Protein 1TSQ (pdb70)

Secondary structure (DSSP, 8-state):
-EEESSS--EEEEEETTEEEEEEE-TTBSS-EEE-----S--EEEEEEETTEEEEEEEEEEEEEEETTEEEEEEEEEES-SS-EE-HHHHTTTT-EEE-/-EE-SSS--EEEEEETTEEEEEEE-TTBSS-EE-S---SS--EEEEEEETTEEEEEEEEEEEEEEETTEEEEEEEEESS-SS-EE-HHHHTTTT-EEE-/-BB--B----

Nearest PDB structures (foldseek):
  1tsq-assembly1_A  TM=1.010E+00  e=6.273E-20  unclassified
  2qi5-assembly1_B  TM=1.003E+00  e=1.456E-18  Human immunodeficiency virus 1
  3bxr-assembly1_B  TM=1.004E+00  e=2.671E-18  unclassified
  6dh5-assembly1_B  TM=1.005E+00  e=3.152E-18  Human immunodeficiency virus 1
  3nwq-assembly1_A  TM=1.003E+00  e=6.825E-18  unclassified

CATH classification: 2.40.70.10

B-factor: mean 26.91, std 7.87, range [13.46, 62.08]

Solvent-accessible surface area: 9138 Å² total; per-residue (Å²): 78,116,36,64,2,200,154,84,1,91,12,62,1,128,2,56,55,94,127,42,96,0,1,0,0,1,3,0,22,24,0,0,0,77,87,18,144,15,113,59,99,126,47,115,59,124,0,4,7,5,36,25,137,21,69,5,46,42,6,80,132,29,86,2,44,0,52,56,62,161,12,88,9,40,0,0,0,2,87,3,81,23,26,0,0,0,28,46,0,0,17,81,13,47,2,14,0,35,47,80,123,34,71,1,186,68,113,3,79,17,77,2,111,2,60,65,89,115,44,106,0,6,0,0,0,2,0,18,22,1,2,1,80,113,20,134,15,101,66,98,105,50,112,15,86,0,5,6,6,24,27,123,20,152,8,85,45,6,84,143,18,84,3,65,0,48,62,64,84,3,92,10,40,0,0,1,2,94,14,74,31,15,5,0,0,24,40,0,0,28,90,11,48,2,17,0,27,43,60,21,0,10,11,6,10,62,52,95

Organism: Human immunodeficiency virus type 1 group M subtype B (isolate ARV2/SF2) (NCBI:txid11685)

Structure (mmCIF, N/CA/C/O backbone):
data_1TSQ
#
_entry.id   1TSQ
#
_cell.length_a   50.771
_cell.length_b   57.258
_cell.length_c   60.917
_cell.angle_alpha   90.00
_cell.angle_beta   90.00
_cell.angle_gamma   90.00
#
_symmetry.space_group_name_H-M   'P 21 21 21'
#
loop_
_entity.id
_entity.type
_entity.pdbx_description
1 polymer 'Pol polyprotein'
2 polymer 'AP2V NC-P1 SUBSTRATE PEPTIDE'
3 non-polymer 'ACETATE ION'
4 water water
#
loop_
_atom_site.group_PDB
_atom_site.id
_atom_site.type_symbol
_atom_site.label_atom_id
_atom_site.label_alt_id
_atom_site.label_comp_id
_atom_site.label_asym_id
_atom_site.label_entity_id
_atom_site.label_seq_id
_atom_site.pdbx_PDB_ins_code
_atom_site.Cartn_x
_atom_site.Cartn_y
_atom_site.Cartn_z
_atom_site.occupancy
_atom_site.B_iso_or_equiv
_atom_site.auth_seq_id
_atom_site.auth_comp_id
_atom_site.auth_asym_id
_atom_site.auth_atom_id
_atom_site.pdbx_PDB_model_num
ATOM 1 N N . PRO A 1 1 ? 12.478 13.994 30.119 1.00 30.20 1 PRO A N 1
ATOM 2 C CA . PRO A 1 1 ? 11.701 14.878 29.225 1.00 29.00 1 PRO A CA 1
ATOM 3 C C . PRO A 1 1 ? 10.328 14.288 28.915 1.00 27.49 1 PRO A C 1
ATOM 4 O O . PRO A 1 1 ? 10.097 13.091 29.101 1.00 26.77 1 PRO A O 1
ATOM 8 N N . GLN A 1 2 ? 9.412 15.138 28.463 1.00 27.44 2 GLN A N 1
ATOM 9 C CA . GLN A 1 2 ? 8.070 14.694 28.108 1.00 27.02 2 GLN A CA 1
ATOM 10 C C . GLN A 1 2 ? 7.888 14.843 26.610 1.00 25.59 2 GLN A C 1
ATOM 11 O O . GLN A 1 2 ? 8.029 15.937 26.068 1.00 27.00 2 GLN A O 1
ATOM 17 N N . ILE A 1 3 ? 7.579 13.732 25.947 1.00 25.42 3 ILE A N 1
ATOM 18 C CA . ILE A 1 3 ? 7.392 13.720 24.496 1.00 24.80 3 ILE A CA 1
ATOM 19 C C . ILE A 1 3 ? 5.918 13.608 24.126 1.00 23.41 3 ILE A C 1
ATOM 20 O O . ILE A 1 3 ? 5.264 12.634 24.486 1.00 21.11 3 ILE A O 1
ATOM 25 N N . THR A 1 4 ? 5.395 14.596 23.405 1.00 24.08 4 THR A N 1
ATOM 26 C CA . THR A 1 4 ? 3.997 14.549 22.986 1.00 23.91 4 THR A CA 1
ATOM 27 C C . THR A 1 4 ? 3.921 13.681 21.729 1.00 23.32 4 THR A C 1
ATOM 28 O O . THR A 1 4 ? 4.945 13.376 21.120 1.00 22.54 4 THR A O 1
ATOM 32 N N . LEU A 1 5 ? 2.720 13.289 21.326 1.00 20.14 5 LEU A N 1
ATOM 33 C CA . LEU A 1 5 ? 2.608 12.430 20.156 1.00 20.52 5 LEU A CA 1
ATOM 34 C C . LEU A 1 5 ? 2.002 13.070 18.911 1.00 19.08 5 LEU A C 1
ATOM 35 O O . LEU A 1 5 ? 1.470 12.378 18.045 1.00 18.33 5 LEU A O 1
ATOM 40 N N . TRP A 1 6 ? 2.097 14.395 18.820 1.00 19.06 6 TRP A N 1
ATOM 41 C CA . TRP A 1 6 ? 1.590 15.122 17.658 1.00 21.04 6 TRP A CA 1
ATOM 42 C C . TRP A 1 6 ? 2.387 14.672 16.437 1.00 19.52 6 TRP A C 1
ATOM 43 O O . TRP A 1 6 ? 1.851 14.530 15.337 1.00 20.32 6 TRP A O 1
ATOM 54 N N . LYS A 1 7 ? 3.680 14.461 16.649 1.00 19.34 7 LYS A N 1
ATOM 55 C CA . LYS A 1 7 ? 4.590 14.018 15.599 1.00 19.15 7 LYS A CA 1
ATOM 56 C C . LYS A 1 7 ? 5.242 12.717 16.070 1.00 19.95 7 LYS A C 1
ATOM 57 O O . LYS A 1 7 ? 5.103 12.331 17.234 1.00 17.65 7 LYS A O 1
ATOM 63 N N . ARG A 1 8 ? 5.940 12.034 15.171 1.00 20.35 8 ARG A N 1
ATOM 64 C CA . ARG A 1 8 ? 6.614 10.797 15.546 1.00 21.19 8 ARG A CA 1
ATOM 65 C C . ARG A 1 8 ? 7.604 11.119 16.659 1.00 19.62 8 ARG A C 1
ATOM 66 O O . ARG A 1 8 ? 8.339 12.094 16.569 1.00 21.16 8 ARG A O 1
ATOM 74 N N . PRO A 1 9 ? 7.612 10.320 17.736 1.00 18.84 9 PRO A N 1
ATOM 75 C CA . PRO A 1 9 ? 8.532 10.556 18.853 1.00 18.90 9 PRO A CA 1
ATOM 76 C C . PRO A 1 9 ? 9.953 10.120 18.507 1.00 20.02 9 PRO A C 1
ATOM 77 O O . PRO A 1 9 ? 10.401 9.041 18.900 1.00 18.86 9 PRO A O 1
ATOM 81 N N . LEU A 1 10 ? 10.649 10.956 17.745 1.00 20.13 10 LEU A N 1
ATOM 82 C CA . LEU A 1 10 ? 12.018 10.663 17.357 1.00 22.45 10 LEU A CA 1
ATOM 83 C C . LEU A 1 10 ? 12.958 11.379 18.314 1.00 23.45 10 LEU A C 1
ATOM 84 O O . LEU A 1 10 ? 12.718 12.528 18.683 1.00 24.80 10 LEU A O 1
ATOM 89 N N . VAL A 1 11 ? 14.014 10.690 18.732 1.00 23.05 11 VAL A N 1
ATOM 90 C CA . VAL A 1 11 ? 15.005 11.276 19.632 1.00 22.78 11 VAL A CA 1
ATOM 91 C C . VAL A 1 11 ? 16.384 10.873 19.154 1.00 22.93 11 VAL A C 1
ATOM 92 O O . VAL A 1 11 ? 16.528 9.947 18.354 1.00 24.75 11 VAL A O 1
ATOM 96 N N . THR A 1 12 ? 17.403 11.563 19.648 1.00 25.09 12 THR A N 1
ATOM 97 C CA . THR A 1 12 ? 18.765 11.232 19.271 1.00 26.53 12 THR A CA 1
ATOM 98 C C . THR A 1 12 ? 19.292 10.144 20.198 1.00 26.57 12 THR A C 1
ATOM 99 O O . THR A 1 12 ? 19.076 10.180 21.413 1.00 29.13 12 THR A O 1
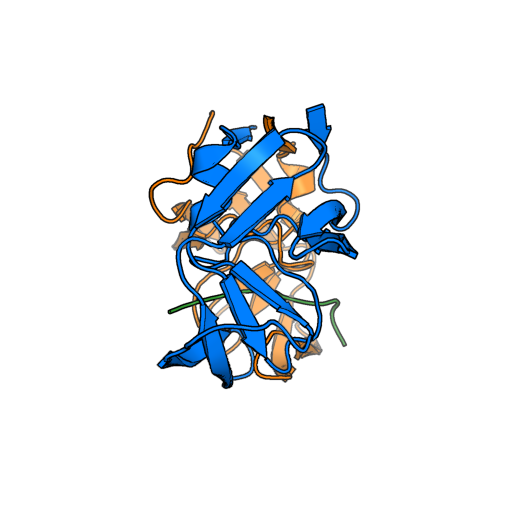ATOM 103 N N . ILE A 1 13 ? 19.975 9.167 19.620 1.00 25.81 13 ILE A N 1
ATOM 104 C CA . ILE A 1 13 ? 20.544 8.084 20.407 1.00 26.11 13 ILE A CA 1
ATOM 105 C C . ILE A 1 13 ? 21.994 7.888 20.003 1.00 26.99 13 ILE A C 1
ATOM 106 O O . ILE A 1 13 ? 22.393 8.225 18.882 1.00 24.90 13 ILE A O 1
ATOM 111 N N . ARG A 1 14 ? 22.785 7.353 20.922 1.00 25.72 14 ARG A N 1
ATOM 112 C CA . ARG A 1 14 ? 24.186 7.098 20.637 1.00 27.35 14 ARG A CA 1
ATOM 113 C C . ARG A 1 14 ? 24.395 5.591 20.722 1.00 26.42 14 ARG A C 1
ATOM 114 O O . ARG A 1 14 ? 24.054 4.965 21.727 1.00 23.56 14 ARG A O 1
ATOM 122 N N . ILE A 1 15 ? 24.932 5.009 19.655 1.00 28.34 15 ILE A N 1
ATOM 123 C CA . ILE A 1 15 ? 25.195 3.576 19.621 1.00 31.74 15 ILE A CA 1
ATOM 124 C C . ILE A 1 15 ? 26.382 3.246 18.730 1.00 34.23 15 ILE A C 1
ATOM 125 O O . ILE A 1 15 ? 26.541 3.818 17.648 1.00 34.48 15 ILE A O 1
ATOM 130 N N . GLY A 1 16 ? 27.209 2.312 19.192 1.00 36.58 16 GLY A N 1
ATOM 131 C CA . GLY A 1 16 ? 28.377 1.909 18.432 1.00 39.93 16 GLY A CA 1
ATOM 132 C C . GLY A 1 16 ? 29.208 3.099 18.000 1.00 42.08 16 GLY A C 1
ATOM 133 O O . GLY A 1 16 ? 29.889 3.051 16.971 1.00 43.74 16 GLY A O 1
ATOM 134 N N . GLY A 1 17 ? 29.145 4.171 18.786 1.00 42.79 17 GLY A N 1
ATOM 135 C CA . GLY A 1 17 ? 29.896 5.375 18.474 1.00 44.11 17 GLY A CA 1
ATOM 136 C C . GLY A 1 17 ? 29.091 6.411 17.707 1.00 44.90 17 GLY A C 1
ATOM 137 O O . GLY A 1 17 ? 29.209 7.611 17.958 1.00 46.02 17 GLY A O 1
ATOM 138 N N . GLN A 1 18 ? 28.261 5.946 16.779 1.00 44.40 18 GLN A N 1
ATOM 139 C CA . GLN A 1 18 ? 27.444 6.828 15.952 1.00 41.92 18 GLN A CA 1
ATOM 140 C C . GLN A 1 18 ? 26.224 7.439 16.636 1.00 40.19 18 GLN A C 1
ATOM 141 O O . GLN A 1 18 ? 25.691 6.899 17.610 1.00 37.51 18 GLN A O 1
ATOM 147 N N . LEU A 1 19 ? 25.794 8.576 16.096 1.00 37.61 19 LEU A N 1
ATOM 148 C CA . LEU A 1 19 ? 24.621 9.293 16.581 1.00 35.99 19 LEU A CA 1
ATOM 149 C C . LEU A 1 19 ? 23.551 9.198 15.502 1.00 34.55 19 LEU A C 1
ATOM 150 O O . LEU A 1 19 ? 23.825 9.460 14.328 1.00 32.87 19 LEU A O 1
ATOM 155 N N . LYS A 1 20 ? 22.340 8.814 15.893 1.00 32.10 20 LYS A N 1
ATOM 156 C CA . LYS A 1 20 ? 21.242 8.710 14.943 1.00 31.20 20 LYS A CA 1
ATOM 157 C C . LYS A 1 20 ? 19.890 9.016 15.568 1.00 30.29 20 LYS A C 1
ATOM 158 O O . LYS A 1 20 ? 19.767 9.125 16.788 1.00 28.18 20 LYS A O 1
ATOM 164 N N . GLU A 1 21 ? 18.883 9.178 14.717 1.00 27.62 21 GLU A N 1
ATOM 165 C CA . GLU A 1 21 ? 17.530 9.463 15.175 1.00 27.91 21 GLU A CA 1
ATOM 166 C C . GLU A 1 21 ? 16.765 8.148 15.191 1.00 25.43 21 GLU A C 1
ATOM 167 O O . GLU A 1 21 ? 16.863 7.351 14.257 1.00 25.30 21 GLU A O 1
ATOM 173 N N . ALA A 1 22 ? 16.020 7.918 16.265 1.00 21.78 22 ALA A N 1
ATOM 174 C CA . ALA A 1 22 ? 15.252 6.694 16.403 1.00 22.10 22 ALA A CA 1
ATOM 175 C C . ALA A 1 22 ? 13.883 6.965 17.008 1.00 21.89 22 ALA A C 1
ATOM 176 O O . ALA A 1 22 ? 13.702 7.907 17.782 1.00 22.32 22 ALA A O 1
ATOM 178 N N . LEU A 1 23 ? 12.930 6.116 16.643 1.00 21.34 23 LEU A N 1
ATOM 179 C CA . LEU A 1 23 ? 11.550 6.219 17.094 1.00 22.05 23 LEU A CA 1
ATOM 180 C C . LEU A 1 23 ? 11.295 5.480 18.406 1.00 21.62 23 LEU A C 1
ATOM 181 O O . LEU A 1 23 ? 11.558 4.281 18.516 1.00 22.01 23 LEU A O 1
ATOM 186 N N . LEU A 1 24 ? 10.802 6.199 19.408 1.00 19.55 24 LEU A N 1
ATOM 187 C CA . LEU A 1 24 ? 10.483 5.580 20.692 1.00 21.31 24 LEU A CA 1
ATOM 188 C C . LEU A 1 24 ? 9.184 4.840 20.408 1.00 19.89 24 LEU A C 1
ATOM 189 O O . LEU A 1 24 ? 8.124 5.453 20.292 1.00 20.76 24 LEU A O 1
ATOM 194 N N . ASN A 1 25 ? 9.279 3.520 20.316 1.00 19.11 25 ASN A N 1
ATOM 195 C CA . ASN A 1 25 ? 8.153 2.675 19.951 1.00 17.57 25 ASN A CA 1
ATOM 196 C C . ASN A 1 25 ? 7.636 1.732 21.041 1.00 18.56 25 ASN A C 1
ATOM 197 O O . ASN A 1 25 ? 8.205 0.662 21.272 1.00 17.03 25 ASN A O 1
ATOM 202 N N . THR A 1 26 ? 6.532 2.117 21.684 1.00 1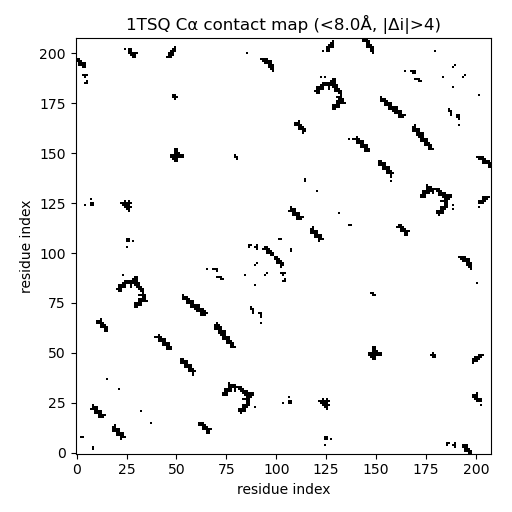7.78 26 THR A N 1
ATOM 203 C CA . THR A 1 26 ? 5.938 1.300 22.739 1.00 17.49 26 THR A CA 1
ATOM 204 C C . THR A 1 26 ? 5.246 0.071 22.174 1.00 18.88 26 THR A C 1
ATOM 205 O O . THR A 1 26 ? 4.817 -0.811 22.926 1.00 19.05 26 THR A O 1
ATOM 209 N N . GLY A 1 27 ? 5.132 0.017 20.850 1.00 19.16 27 GLY A N 1
ATOM 210 C CA . GLY A 1 27 ? 4.485 -1.112 20.204 1.00 19.15 27 GLY A CA 1
ATOM 211 C C . GLY A 1 27 ? 5.494 -2.081 19.616 1.00 20.87 27 GLY A C 1
ATOM 212 O O . GLY A 1 27 ? 5.168 -2.883 18.739 1.00 20.29 27 GLY A O 1
ATOM 213 N N . ALA A 1 28 ? 6.728 -1.999 20.107 1.00 20.16 28 ALA A N 1
ATOM 214 C CA . ALA A 1 28 ? 7.809 -2.861 19.659 1.00 21.44 28 ALA A CA 1
ATOM 215 C C . ALA A 1 28 ? 8.440 -3.537 20.876 1.00 22.72 28 ALA A C 1
ATOM 216 O O . ALA A 1 28 ? 8.863 -2.859 21.819 1.00 21.67 28 ALA A O 1
ATOM 218 N N . ASP A 1 29 ? 8.505 -4.865 20.860 1.00 22.61 29 ASP A N 1
ATOM 219 C CA . ASP A 1 29 ? 9.100 -5.596 21.977 1.00 24.45 29 ASP A CA 1
ATOM 220 C C . ASP A 1 29 ? 10.609 -5.404 22.000 1.00 24.33 29 ASP A C 1
ATOM 221 O O . ASP A 1 29 ? 11.218 -5.292 23.068 1.00 25.51 29 ASP A O 1
ATOM 226 N N . ASP A 1 30 ? 11.203 -5.364 20.810 1.00 23.51 30 ASP A N 1
ATOM 227 C CA . ASP A 1 30 ? 12.648 -5.235 20.669 1.00 22.85 30 ASP A CA 1
ATOM 228 C C . ASP A 1 30 ? 13.087 -3.939 20.003 1.00 23.72 30 ASP A C 1
ATOM 229 O O . ASP A 1 30 ? 12.266 -3.166 19.512 1.00 23.47 30 ASP A O 1
ATOM 234 N N . THR A 1 31 ? 14.400 -3.727 19.986 1.00 21.30 31 THR A N 1
ATOM 235 C CA . THR A 1 31 ? 15.000 -2.549 19.376 1.00 22.73 31 THR A CA 1
ATOM 236 C C . THR A 1 31 ? 15.595 -2.954 18.031 1.00 22.86 31 THR A C 1
ATOM 237 O O . THR A 1 31 ? 16.367 -3.911 17.945 1.00 23.29 31 THR A O 1
ATOM 241 N N . VAL A 1 32 ? 15.224 -2.227 16.984 1.00 22.14 32 VAL A N 1
ATOM 242 C CA . VAL A 1 32 ? 15.702 -2.519 15.642 1.00 22.99 32 VAL A CA 1
ATOM 243 C C . VAL A 1 32 ? 16.279 -1.267 15.006 1.00 24.19 32 VAL A C 1
ATOM 244 O O . VAL A 1 32 ? 15.635 -0.216 14.975 1.00 23.08 32 VAL A O 1
ATOM 248 N N . LEU A 1 33 ? 17.500 -1.385 14.500 1.00 23.76 33 LEU A N 1
ATOM 249 C CA . LEU A 1 33 ? 18.164 -0.264 13.865 1.00 25.35 33 LEU A CA 1
ATOM 250 C C . LEU A 1 33 ? 18.385 -0.561 12.394 1.00 25.93 33 LEU A C 1
ATOM 251 O O . LEU A 1 33 ? 18.571 -1.719 12.010 1.00 24.45 33 LEU A O 1
ATOM 256 N N . GLU A 1 34 ? 18.340 0.484 11.576 1.00 26.20 34 GLU A N 1
ATOM 257 C CA . GLU A 1 34 ? 18.567 0.341 10.143 1.00 30.19 34 GLU A CA 1
ATOM 258 C C . GLU A 1 34 ? 19.947 -0.290 9.987 1.00 29.59 34 GLU A C 1
ATOM 259 O O . GLU A 1 34 ? 20.812 -0.126 10.852 1.00 29.03 34 GLU A O 1
ATOM 265 N N . GLU A 1 35 ? 20.158 -1.009 8.895 1.00 30.55 35 GLU A N 1
ATOM 266 C CA . GLU A 1 35 ? 21.443 -1.658 8.685 1.00 32.28 35 GLU A CA 1
ATOM 267 C C . GLU A 1 35 ? 22.645 -0.783 9.055 1.00 32.23 35 GLU A C 1
ATOM 268 O O . GLU A 1 35 ? 22.709 0.396 8.696 1.00 31.48 35 GLU A O 1
ATOM 274 N N . MET A 1 36 ? 23.578 -1.374 9.798 1.00 30.22 36 MET A N 1
ATOM 275 C CA . MET A 1 36 ? 24.810 -0.707 10.203 1.00 31.54 36 MET A CA 1
ATOM 276 C C . MET A 1 36 ? 25.836 -1.805 10.486 1.00 30.68 36 MET A C 1
ATOM 277 O O . MET A 1 36 ? 25.526 -2.813 11.121 1.00 31.21 36 MET A O 1
ATOM 282 N N . ASN A 1 37 ? 27.055 -1.610 9.999 1.00 30.43 37 ASN A N 1
ATOM 283 C CA . ASN A 1 37 ? 28.108 -2.610 10.144 1.00 30.38 37 ASN A CA 1
ATOM 284 C C . ASN A 1 37 ? 28.757 -2.699 11.530 1.00 29.74 37 ASN A C 1
ATOM 285 O O . ASN A 1 37 ? 29.934 -2.371 11.701 1.00 28.52 37 ASN A O 1
ATOM 290 N N . LEU A 1 38 ? 27.990 -3.159 12.512 1.00 28.68 38 LEU A N 1
ATOM 291 C CA . LEU A 1 38 ? 28.494 -3.301 13.874 1.00 28.55 38 LEU A CA 1
ATOM 292 C C . LEU A 1 38 ? 29.411 -4.510 14.009 1.00 26.90 38 LEU A C 1
ATOM 293 O O . LEU A 1 38 ? 29.174 -5.545 13.395 1.00 25.21 38 LEU A O 1
ATOM 298 N N . PRO A 1 39 ? 30.479 -4.386 14.814 1.00 27.36 39 PRO A N 1
ATOM 299 C CA . PRO A 1 39 ? 31.429 -5.480 15.035 1.00 26.44 39 PRO A CA 1
ATOM 300 C C . PRO A 1 39 ? 30.886 -6.423 16.103 1.00 28.39 39 PRO A C 1
ATOM 301 O O . PRO A 1 39 ? 30.010 -6.047 16.879 1.00 26.98 39 PRO A O 1
ATOM 305 N N . GLY A 1 40 ? 31.407 -7.644 16.139 1.00 29.09 40 GLY A N 1
ATOM 306 C CA . GLY A 1 40 ? 30.959 -8.597 17.137 1.00 30.26 40 GLY A CA 1
ATOM 307 C C . GLY A 1 40 ? 30.167 -9.771 16.595 1.00 29.50 40 GLY A C 1
ATOM 308 O O . GLY A 1 40 ? 29.738 -9.778 15.441 1.00 29.57 40 GLY A O 1
ATOM 309 N N . LYS A 1 41 ? 29.970 -10.770 17.445 1.00 29.44 41 LYS A N 1
ATOM 310 C CA . LYS A 1 41 ? 29.225 -11.961 17.068 1.00 28.47 41 LYS A CA 1
ATOM 311 C C . LYS A 1 41 ? 27.737 -11.639 17.122 1.00 29.57 41 LYS A C 1
ATOM 312 O O . LYS A 1 41 ? 27.311 -10.755 17.865 1.00 30.23 41 LYS A O 1
ATOM 314 N N . TRP A 1 42 ? 26.949 -12.351 16.326 1.00 27.88 42 TRP A N 1
ATOM 315 C CA . TRP A 1 42 ? 25.514 -12.133 16.301 1.00 27.73 42 TRP A CA 1
ATOM 316 C C . TRP A 1 42 ? 24.760 -13.418 15.989 1.00 28.00 42 TRP A C 1
ATOM 317 O O . TRP A 1 42 ? 25.339 -14.396 15.509 1.00 28.01 42 TRP A O 1
ATOM 328 N N . LYS A 1 43 ? 23.463 -13.411 16.273 1.00 26.53 43 LYS A N 1
ATOM 329 C CA . LYS A 1 43 ? 22.617 -14.565 16.013 1.00 25.33 43 LYS A CA 1
ATOM 330 C C . LYS A 1 43 ? 21.512 -14.154 15.052 1.00 24.57 43 LYS A C 1
ATOM 331 O O . LYS A 1 43 ? 21.017 -13.033 15.104 1.00 22.14 43 LYS A O 1
ATOM 333 N N . PRO A 1 44 ? 21.120 -15.056 14.147 1.00 25.25 44 PRO A N 1
ATOM 334 C CA . PRO A 1 44 ? 20.058 -14.734 13.194 1.00 25.30 44 PRO A CA 1
ATOM 335 C C . PRO A 1 44 ? 18.715 -14.697 13.912 1.00 23.27 44 PRO A C 1
ATOM 336 O O . PRO A 1 44 ? 18.471 -15.493 14.819 1.00 21.81 44 PRO A O 1
ATOM 340 N N . LYS A 1 45 ? 17.850 -13.772 13.512 1.00 22.73 45 LYS A N 1
ATOM 341 C CA . LYS A 1 45 ? 16.528 -13.669 14.117 1.00 23.44 45 LYS A CA 1
ATOM 342 C C . LYS A 1 45 ? 15.517 -13.190 13.085 1.00 23.51 45 LYS A C 1
ATOM 343 O O . LYS A 1 45 ? 15.884 -12.650 12.046 1.00 22.40 45 LYS A O 1
ATOM 349 N N . MET A 1 46 ? 14.241 -13.413 13.371 1.00 22.82 46 MET A N 1
ATOM 350 C CA . MET A 1 46 ? 13.164 -12.984 12.487 1.00 23.43 46 MET A CA 1
ATOM 351 C C . MET A 1 46 ? 12.188 -12.185 13.333 1.00 21.97 46 MET A C 1
ATOM 352 O O . MET A 1 46 ? 11.675 -12.690 14.325 1.00 23.88 46 MET A O 1
ATOM 357 N N . ILE A 1 47 ? 11.945 -10.936 12.962 1.00 21.51 47 ILE A N 1
ATOM 358 C CA . ILE A 1 47 ? 11.006 -10.116 13.712 1.00 20.95 47 ILE A CA 1
ATOM 359 C C . ILE A 1 47 ? 9.872 -9.699 12.789 1.00 21.66 47 ILE A C 1
ATOM 360 O O . ILE A 1 47 ? 10.082 -9.453 11.595 1.00 19.56 47 ILE A O 1
ATOM 365 N N . GLY A 1 48 ? 8.668 -9.625 13.342 1.00 20.71 48 GLY A N 1
ATOM 366 C CA . GLY A 1 48 ? 7.524 -9.270 12.530 1.00 24.11 48 GLY A CA 1
ATOM 367 C C . GLY A 1 48 ? 6.831 -7.979 12.899 1.00 27.37 48 GLY A C 1
ATOM 368 O O . GLY A 1 48 ? 6.968 -7.466 14.012 1.00 27.10 48 GLY A O 1
ATOM 369 N N . GLY A 1 49 ? 6.085 -7.459 11.934 1.00 28.80 49 GLY A N 1
ATOM 370 C CA . GLY A 1 49 ? 5.336 -6.231 12.121 1.00 31.19 49 GLY A CA 1
ATOM 371 C C . GLY A 1 49 ? 4.225 -6.237 11.093 1.00 31.39 49 GLY A C 1
ATOM 372 O O . GLY A 1 49 ? 3.859 -7.297 10.584 1.00 28.61 49 GLY A O 1
ATOM 373 N N . ILE A 1 50 ? 3.667 -5.073 10.788 1.00 32.97 50 ILE A N 1
ATOM 374 C CA . ILE A 1 50 ? 2.623 -5.026 9.784 1.00 34.89 50 ILE A CA 1
ATOM 375 C C . ILE A 1 50 ? 3.323 -5.273 8.457 1.00 34.18 50 ILE A C 1
ATOM 376 O O . ILE A 1 50 ? 4.404 -4.747 8.214 1.00 35.55 50 ILE A O 1
ATOM 381 N N . GLY A 1 51 ? 2.717 -6.087 7.606 1.00 33.45 51 GLY A N 1
ATOM 382 C CA . GLY A 1 51 ? 3.336 -6.376 6.329 1.00 32.06 51 GLY A CA 1
ATOM 383 C C . GLY A 1 51 ? 4.048 -7.715 6.330 1.00 30.24 51 GLY A C 1
ATOM 384 O O . GLY A 1 51 ? 4.095 -8.386 5.301 1.00 31.77 51 GLY A O 1
ATOM 385 N N . GLY A 1 52 ? 4.608 -8.105 7.474 1.00 27.82 52 GLY A N 1
ATOM 386 C CA . GLY A 1 52 ? 5.297 -9.384 7.550 1.00 26.17 52 GLY A CA 1
ATOM 387 C C . GLY A 1 52 ? 6.535 -9.412 8.427 1.00 25.56 52 GLY A C 1
ATOM 388 O O . GLY A 1 52 ? 6.698 -8.596 9.337 1.00 25.38 52 GLY A O 1
ATOM 389 N N . PHE A 1 53 ? 7.415 -10.368 8.158 1.00 23.22 53 PHE A N 1
ATOM 390 C CA . PHE A 1 53 ? 8.644 -10.500 8.925 1.00 24.59 53 PHE A CA 1
ATOM 391 C C . PHE A 1 53 ? 9.867 -10.134 8.102 1.00 23.35 53 PHE A C 1
ATOM 392 O O . PHE A 1 53 ? 9.836 -10.188 6.876 1.00 25.86 53 PHE A O 1
ATOM 400 N N . ILE A 1 54 ? 10.938 -9.756 8.792 1.00 22.98 54 ILE A N 1
ATOM 401 C CA . ILE A 1 54 ? 12.209 -9.437 8.155 1.00 21.30 54 ILE A CA 1
ATOM 402 C C . ILE A 1 54 ? 13.307 -10.156 8.938 1.00 21.42 54 ILE A C 1
ATOM 403 O O . ILE A 1 54 ? 13.163 -10.417 10.140 1.00 19.20 54 ILE A O 1
ATOM 408 N N . LYS A 1 55 ? 14.397 -10.477 8.255 1.00 20.13 55 LYS A N 1
ATOM 409 C CA . LYS A 1 55 ? 15.522 -11.142 8.886 1.00 19.52 55 LYS A CA 1
ATOM 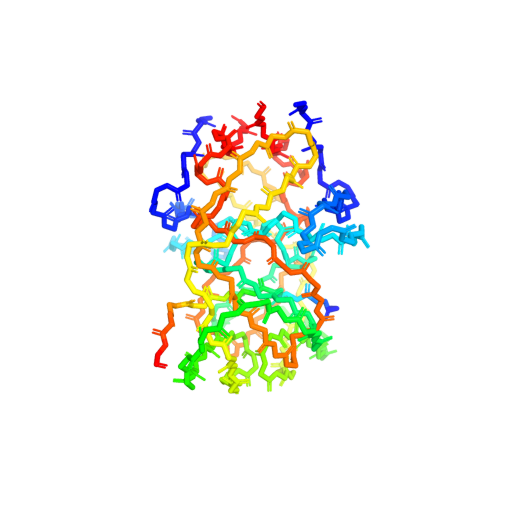410 C C . LYS A 1 55 ? 16.442 -10.064 9.447 1.00 20.50 55 LYS A C 1
ATOM 411 O O . LYS A 1 55 ? 16.704 -9.063 8.785 1.00 20.52 55 LYS A O 1
ATOM 413 N N . VAL A 1 56 ? 16.926 -10.265 10.667 1.00 20.82 56 VAL A N 1
ATOM 414 C CA . VAL A 1 56 ? 17.814 -9.292 11.301 1.00 21.45 56 VAL A CA 1
ATOM 415 C C . VAL A 1 56 ? 18.928 -9.986 12.072 1.00 21.89 56 VAL A C 1
ATOM 416 O O . VAL A 1 56 ? 18.858 -11.185 12.345 1.00 20.56 56 VAL A O 1
ATOM 420 N N . ARG A 1 57 ? 19.950 -9.214 12.426 1.00 20.54 57 ARG A N 1
ATOM 421 C CA . ARG A 1 57 ? 21.083 -9.738 13.174 1.00 21.53 57 ARG A CA 1
ATOM 422 C C . ARG A 1 57 ? 20.946 -9.281 14.617 1.00 20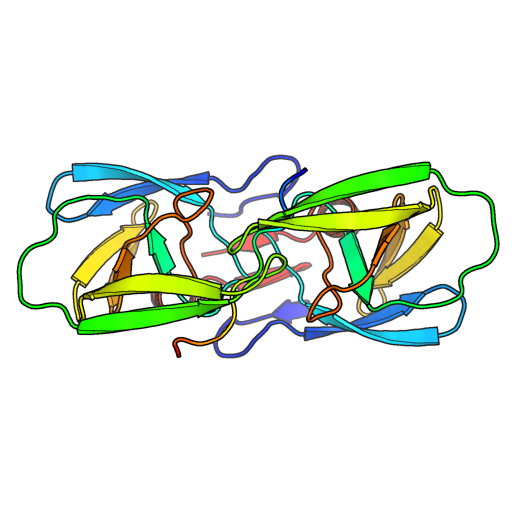.25 57 ARG A C 1
ATOM 423 O O . ARG A 1 57 ? 20.736 -8.102 14.882 1.00 19.50 57 ARG A O 1
ATOM 431 N N . GLN A 1 58 ? 21.059 -10.218 15.550 1.00 21.01 58 GLN A N 1
ATOM 432 C CA . GLN A 1 58 ? 20.915 -9.894 16.962 1.00 21.78 58 GLN A CA 1
ATOM 433 C C . GLN A 1 58 ? 22.245 -9.754 17.689 1.00 22.57 58 GLN A C 1
ATOM 434 O O . GLN A 1 58 ? 23.033 -10.697 17.741 1.00 21.82 58 GLN A O 1
ATOM 440 N N . TYR A 1 59 ? 22.483 -8.567 18.241 1.00 22.88 59 TYR A N 1
ATOM 441 C CA . TYR A 1 59 ? 23.701 -8.287 18.999 1.00 25.05 59 TYR A CA 1
ATOM 442 C C . TYR A 1 59 ? 23.291 -8.062 20.448 1.00 25.50 59 TYR A C 1
ATOM 443 O O . TYR A 1 59 ? 22.339 -7.324 20.719 1.00 24.48 59 TYR A O 1
ATOM 452 N N . ASP A 1 60 ? 23.995 -8.692 21.381 1.00 24.86 60 ASP A N 1
ATOM 453 C CA . ASP A 1 60 ? 23.647 -8.529 22.786 1.00 26.81 60 ASP A CA 1
ATOM 454 C C . ASP A 1 60 ? 24.591 -7.601 23.537 1.00 25.47 60 ASP A C 1
ATOM 455 O O . ASP A 1 60 ? 25.709 -7.349 23.098 1.00 24.09 60 ASP A O 1
ATOM 460 N N . GLN A 1 61 ? 24.118 -7.094 24.672 1.00 24.22 61 GLN A N 1
ATOM 461 C CA . GLN A 1 61 ? 24.904 -6.215 25.529 1.00 23.91 61 GLN A CA 1
ATOM 462 C C . GLN A 1 61 ? 25.535 -5.052 24.773 1.00 23.44 61 GLN A C 1
ATOM 463 O O . GLN A 1 61 ? 26.709 -4.744 24.966 1.00 22.62 61 GLN A O 1
ATOM 469 N N . ILE A 1 62 ? 24.755 -4.415 23.906 1.00 22.89 62 ILE A N 1
ATOM 470 C CA . ILE A 1 62 ? 25.233 -3.269 23.146 1.00 22.78 62 ILE A CA 1
ATOM 471 C C . ILE A 1 62 ? 24.816 -1.988 23.865 1.00 21.33 62 ILE A C 1
ATOM 472 O O . ILE A 1 62 ? 23.656 -1.821 24.229 1.00 21.10 62 ILE A O 1
ATOM 477 N N . PRO A 1 63 ? 25.768 -1.076 24.106 1.00 22.96 63 PRO A N 1
ATOM 478 C CA . PRO A 1 63 ? 25.433 0.178 24.790 1.00 21.84 63 PRO A CA 1
ATOM 479 C C . PRO A 1 63 ? 24.654 1.118 23.878 1.00 22.91 63 PRO A C 1
ATOM 480 O O . PRO A 1 63 ? 25.045 1.340 22.731 1.00 24.24 63 PRO A O 1
ATOM 484 N N . VAL A 1 64 ? 23.547 1.655 24.383 1.00 21.88 64 VAL A N 1
ATOM 485 C CA . VAL A 1 64 ? 22.742 2.599 23.617 1.00 23.46 64 VAL A CA 1
ATOM 486 C C . VAL A 1 64 ? 22.318 3.748 24.531 1.00 23.73 64 VAL A C 1
ATOM 487 O O . VAL A 1 64 ? 21.642 3.529 25.535 1.00 26.85 64 VAL A O 1
ATOM 491 N N . GLU A 1 65 ? 22.735 4.965 24.205 1.00 25.27 65 GLU A N 1
ATOM 492 C CA . GLU A 1 65 ? 22.349 6.114 25.016 1.00 27.63 65 GLU A CA 1
ATOM 493 C C . GLU A 1 65 ? 21.125 6.734 24.346 1.00 27.94 65 GLU A C 1
ATOM 494 O O . GLU A 1 65 ? 21.152 7.063 23.159 1.00 27.06 65 GLU A O 1
ATOM 500 N N . ILE A 1 66 ? 20.045 6.870 25.107 1.00 27.88 66 ILE A N 1
ATOM 501 C CA . ILE A 1 66 ? 18.810 7.423 24.572 1.00 27.59 66 ILE A CA 1
ATOM 502 C C . ILE A 1 66 ? 18.526 8.805 25.140 1.00 27.50 66 ILE A C 1
ATOM 503 O O . ILE A 1 66 ? 18.211 8.952 26.324 1.00 26.04 66 ILE A O 1
ATOM 508 N N . CYS A 1 67 ? 18.646 9.819 24.290 1.00 28.02 67 CYS A N 1
ATOM 509 C CA . CYS A 1 67 ? 18.379 11.187 24.706 1.00 29.58 67 CYS A CA 1
ATOM 510 C C . CYS A 1 67 ? 19.132 11.488 26.003 1.00 29.52 67 CYS A C 1
ATOM 511 O O . CYS A 1 67 ? 18.586 12.104 26.917 1.00 28.42 67 CYS A O 1
ATOM 514 N N . GLY A 1 68 ? 20.380 11.029 26.084 1.00 30.53 68 GLY A N 1
ATOM 515 C CA . GLY A 1 68 ? 21.183 11.264 27.272 1.00 29.49 68 GLY A CA 1
ATOM 516 C C . GLY A 1 68 ? 21.090 10.191 28.344 1.00 30.18 68 GLY A C 1
ATOM 517 O O . GLY A 1 68 ? 21.974 10.087 29.198 1.00 30.69 68 GLY A O 1
ATOM 518 N N . HIS A 1 69 ? 20.024 9.393 28.313 1.00 27.41 69 HIS A N 1
ATOM 519 C CA . HIS A 1 69 ? 19.841 8.326 29.294 1.00 25.96 69 HIS A CA 1
ATOM 520 C C . HIS A 1 69 ? 20.530 7.049 28.812 1.00 25.20 69 HIS A C 1
ATOM 521 O O . HIS A 1 69 ? 20.185 6.508 27.766 1.00 22.84 69 HIS A O 1
ATOM 528 N N . LYS A 1 70 ? 21.498 6.566 29.586 1.00 23.76 70 LYS A N 1
ATOM 529 C CA . LYS A 1 70 ? 22.247 5.369 29.215 1.00 23.06 70 LYS A CA 1
ATOM 530 C C . LYS A 1 70 ? 21.501 4.054 29.412 1.00 22.02 70 LYS A C 1
ATOM 531 O O . LYS A 1 70 ? 20.804 3.859 30.406 1.00 20.31 70 LYS A O 1
ATOM 537 N N . ALA A 1 71 ? 21.671 3.153 28.452 1.00 20.75 71 ALA A N 1
ATOM 538 C CA . ALA A 1 71 ? 21.058 1.833 28.503 1.00 21.76 71 ALA A CA 1
ATOM 539 C C . ALA A 1 71 ? 22.027 0.843 27.855 1.00 23.60 71 ALA A C 1
ATOM 540 O O . ALA A 1 71 ? 23.048 1.241 27.289 1.00 23.57 71 ALA A O 1
ATOM 542 N N . ILE A 1 72 ? 21.717 -0.445 27.954 1.00 23.00 72 ILE A N 1
ATOM 543 C CA . ILE A 1 72 ? 22.557 -1.478 27.361 1.00 22.48 72 ILE A CA 1
ATOM 544 C C . ILE A 1 72 ? 21.754 -2.765 27.251 1.00 21.31 72 ILE A C 1
ATOM 545 O O . ILE A 1 72 ? 21.215 -3.262 28.242 1.00 23.40 72 ILE A O 1
ATOM 550 N N . GLY A 1 73 ? 21.657 -3.294 26.040 1.00 22.02 73 GLY A N 1
ATOM 551 C CA . GLY A 1 73 ? 20.906 -4.518 25.848 1.00 22.41 73 GLY A CA 1
ATOM 552 C C . GLY A 1 73 ? 20.977 -5.059 24.436 1.00 20.83 73 GLY A C 1
ATOM 553 O O . GLY A 1 73 ? 21.900 -4.747 23.685 1.00 20.56 73 GLY A O 1
ATOM 554 N N . THR A 1 74 ? 19.993 -5.872 24.072 1.00 19.78 74 THR A N 1
ATOM 555 C CA . THR A 1 74 ? 19.956 -6.470 22.752 1.00 19.90 74 THR A CA 1
ATOM 556 C C . THR A 1 74 ? 19.491 -5.495 21.683 1.00 22.52 74 THR A C 1
ATOM 557 O O . THR A 1 74 ? 18.474 -4.820 21.839 1.00 22.52 74 THR A O 1
ATOM 561 N N . VAL A 1 75 ? 20.259 -5.425 20.601 1.00 22.22 75 VAL A N 1
ATOM 562 C CA . VAL A 1 75 ? 19.956 -4.551 19.475 1.00 24.18 75 VAL A CA 1
ATOM 563 C C . VAL A 1 75 ? 19.881 -5.385 18.204 1.00 24.21 75 VAL A C 1
ATOM 564 O O . VAL A 1 75 ? 20.788 -6.164 17.923 1.00 25.23 75 VAL A O 1
ATOM 568 N N . LEU A 1 76 ? 18.799 -5.221 17.445 1.00 23.56 76 LEU A N 1
ATOM 569 C CA . LEU A 1 76 ? 18.616 -5.956 16.197 1.00 23.98 76 LEU A CA 1
ATOM 570 C C . LEU A 1 76 ? 18.922 -5.031 15.024 1.00 24.41 76 LEU A C 1
ATOM 571 O O . LEU A 1 76 ? 18.537 -3.854 15.029 1.00 25.72 76 LEU A O 1
ATOM 576 N N . VAL A 1 77 ? 19.630 -5.562 14.030 1.00 23.09 77 VAL A N 1
ATOM 577 C CA . VAL A 1 77 ? 20.009 -4.793 12.846 1.00 23.28 77 VAL A CA 1
ATOM 578 C C . VAL A 1 77 ? 19.503 -5.484 11.581 1.00 22.40 77 VAL A C 1
ATOM 579 O O . VAL A 1 77 ? 19.725 -6.677 11.381 1.00 23.25 77 VAL A O 1
ATOM 583 N N . GLY A 1 78 ? 18.821 -4.729 10.730 1.00 22.41 78 GLY A N 1
ATOM 584 C CA . GLY A 1 78 ? 18.289 -5.295 9.507 1.00 22.36 78 GLY A CA 1
ATOM 585 C C . GLY A 1 78 ? 17.606 -4.245 8.650 1.00 22.28 78 GLY A C 1
ATOM 586 O O . GLY A 1 78 ? 17.684 -3.051 8.948 1.00 21.45 78 GLY A O 1
ATOM 587 N N . PRO A 1 79 ? 16.914 -4.666 7.580 1.00 23.19 79 PRO A N 1
ATOM 588 C CA . PRO A 1 79 ? 16.205 -3.784 6.650 1.00 23.50 79 PRO A CA 1
ATOM 589 C C . PRO A 1 79 ? 14.896 -3.199 7.172 1.00 24.05 79 PRO A C 1
ATOM 590 O O . PRO A 1 79 ? 13.829 -3.437 6.597 1.00 24.27 79 PRO A O 1
ATOM 594 N N . THR A 1 80 ? 14.978 -2.443 8.263 1.00 23.70 80 THR A N 1
ATOM 595 C CA . THR A 1 80 ? 13.798 -1.807 8.839 1.00 24.27 80 THR A CA 1
ATOM 596 C C . THR A 1 80 ? 13.645 -0.404 8.257 1.00 25.04 80 THR A C 1
ATOM 597 O O . THR A 1 80 ? 14.629 0.304 8.059 1.00 26.48 80 THR A O 1
ATOM 601 N N . PRO A 1 81 ? 12.406 0.015 7.968 1.00 26.82 81 PRO A N 1
ATOM 602 C CA . PRO A 1 81 ? 12.188 1.354 7.408 1.00 27.12 81 PRO A CA 1
ATOM 603 C C . PRO A 1 81 ? 12.473 2.497 8.387 1.00 27.65 81 PRO A C 1
ATOM 604 O O . PRO A 1 81 ? 12.277 3.670 8.048 1.00 29.03 81 PRO A O 1
ATOM 608 N N . ALA A 1 82 ? 12.932 2.165 9.595 1.00 25.67 82 ALA A N 1
ATOM 609 C CA . ALA A 1 82 ? 13.239 3.195 10.596 1.00 24.86 82 ALA A CA 1
ATOM 610 C C . ALA A 1 82 ? 13.928 2.664 11.849 1.00 23.37 82 ALA A C 1
ATOM 611 O O . ALA A 1 82 ? 13.698 1.526 12.267 1.00 25.09 82 ALA A O 1
ATOM 613 N N . ASN A 1 83 ? 14.785 3.489 12.444 1.00 23.14 83 ASN A N 1
ATOM 614 C CA . ASN A 1 83 ? 15.473 3.096 13.667 1.00 23.29 83 ASN A CA 1
ATOM 615 C C . ASN A 1 83 ? 14.414 3.090 14.752 1.00 22.72 83 ASN A 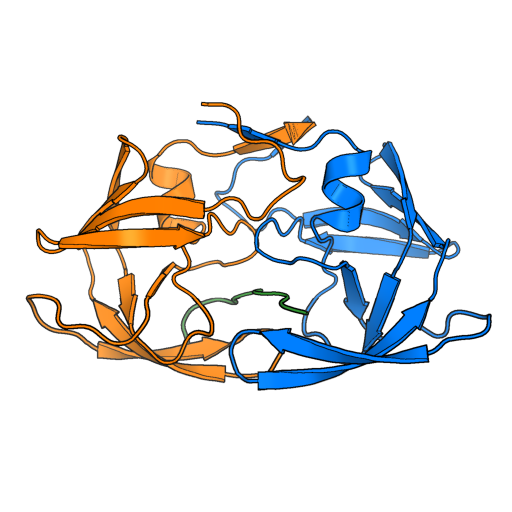C 1
ATOM 616 O O . ASN A 1 83 ? 13.716 4.094 14.969 1.00 21.63 83 ASN A O 1
ATOM 621 N N . ILE A 1 84 ? 14.284 1.940 15.408 1.00 20.14 84 ILE A N 1
ATOM 622 C CA . ILE A 1 84 ? 13.259 1.737 16.422 1.00 21.85 84 ILE A CA 1
ATOM 623 C C . ILE A 1 84 ? 13.706 1.323 17.829 1.00 20.19 84 ILE A C 1
ATOM 624 O O . ILE A 1 84 ? 14.393 0.320 18.000 1.00 21.55 84 ILE A O 1
ATOM 629 N N . ILE A 1 85 ? 13.325 2.099 18.840 1.00 18.84 85 ILE A N 1
ATOM 630 C CA . ILE A 1 85 ? 13.691 1.743 20.206 1.00 18.11 85 ILE A CA 1
ATOM 631 C C . ILE A 1 85 ? 12.495 1.023 20.803 1.00 18.60 85 ILE A C 1
ATOM 632 O O . ILE A 1 85 ? 11.417 1.589 20.852 1.00 17.92 85 ILE A O 1
ATOM 637 N N . GLY A 1 86 ? 12.677 -0.251 21.168 1.00 15.80 86 GLY A N 1
ATOM 638 C CA . GLY A 1 86 ? 11.600 -1.047 21.735 1.00 15.37 86 GLY A CA 1
ATOM 639 C C . GLY A 1 86 ? 11.581 -1.047 23.261 1.00 17.16 86 GLY A C 1
ATOM 640 O O . GLY A 1 86 ? 12.436 -0.430 23.913 1.00 16.62 86 GLY A O 1
ATOM 641 N N . ARG A 1 87 ? 10.615 -1.754 23.840 1.00 15.92 87 ARG A N 1
ATOM 642 C CA . ARG A 1 87 ? 10.471 -1.809 25.286 1.00 18.48 87 ARG A CA 1
ATOM 643 C C . ARG A 1 87 ? 11.674 -2.347 26.043 1.00 19.26 87 ARG A C 1
ATOM 644 O O . ARG A 1 87 ? 11.885 -1.976 27.201 1.00 20.59 87 ARG A O 1
ATOM 652 N N . ASN A 1 88 ? 12.464 -3.212 25.413 1.00 19.97 88 ASN A N 1
ATOM 653 C CA . ASN A 1 88 ? 13.617 -3.787 26.103 1.00 20.50 88 ASN A CA 1
ATOM 654 C C . ASN A 1 88 ? 14.548 -2.695 26.628 1.00 19.99 88 ASN A C 1
ATOM 655 O O . ASN A 1 88 ? 15.199 -2.859 27.660 1.00 19.66 88 ASN A O 1
ATOM 660 N N . LEU A 1 89 ? 14.596 -1.573 25.918 1.00 22.05 89 LEU A N 1
ATOM 661 C CA . LEU A 1 89 ? 15.442 -0.456 26.316 1.00 21.80 89 LEU A CA 1
ATOM 662 C C . LEU A 1 89 ? 14.654 0.665 26.993 1.00 21.42 89 LEU A C 1
ATOM 663 O O . LEU A 1 89 ? 15.156 1.315 27.907 1.00 20.56 89 LEU A O 1
ATOM 668 N N . LEU A 1 90 ? 13.419 0.887 26.554 1.00 21.11 90 LEU A N 1
ATOM 669 C CA . LEU A 1 90 ? 12.588 1.934 27.145 1.00 20.81 90 LEU A CA 1
ATOM 670 C C . LEU A 1 90 ? 12.380 1.704 28.650 1.00 22.12 90 LEU A C 1
ATOM 671 O O . LEU A 1 90 ? 12.288 2.657 29.424 1.00 20.91 90 LEU A O 1
ATOM 676 N N . THR A 1 91 ? 12.304 0.443 29.065 1.00 21.35 91 THR A N 1
ATOM 677 C CA . THR A 1 91 ? 12.132 0.135 30.484 1.00 23.11 91 THR A CA 1
ATOM 678 C C . THR A 1 91 ? 13.385 0.532 31.265 1.00 24.18 91 THR A C 1
ATOM 679 O O . THR A 1 91 ? 13.307 0.947 32.421 1.00 24.34 91 THR A O 1
ATOM 683 N N . GLN A 1 92 ? 14.540 0.405 30.619 1.00 23.84 92 GLN A N 1
ATOM 684 C CA . GLN A 1 92 ? 15.813 0.732 31.248 1.00 23.32 92 GLN A CA 1
ATOM 685 C C . GLN A 1 92 ? 15.966 2.218 31.524 1.00 23.32 92 GLN A C 1
ATOM 686 O O . GLN A 1 92 ? 16.643 2.605 32.472 1.00 21.70 92 GLN A O 1
ATOM 692 N N . ILE A 1 93 ? 15.350 3.056 30.694 1.00 22.82 93 ILE A N 1
ATOM 693 C CA . ILE A 1 93 ? 15.452 4.490 30.906 1.00 21.69 93 ILE A CA 1
ATOM 694 C C . ILE A 1 93 ? 14.264 5.045 31.685 1.00 21.36 93 ILE A C 1
ATOM 695 O O . ILE A 1 93 ? 14.132 6.254 31.853 1.00 22.26 93 ILE A O 1
ATOM 700 N N . GLY A 1 94 ? 13.410 4.150 32.176 1.00 21.17 94 GLY A N 1
ATOM 701 C CA . GLY A 1 94 ? 12.258 4.565 32.955 1.00 22.58 94 GLY A CA 1
ATOM 702 C C . GLY A 1 94 ? 11.186 5.286 32.167 1.00 22.39 94 GLY A C 1
ATOM 703 O O . GLY A 1 94 ? 10.547 6.209 32.674 1.00 21.41 94 GLY A O 1
ATOM 704 N N . CYS A 1 95 ? 10.981 4.864 30.923 1.00 22.96 95 CYS A N 1
ATOM 705 C CA . CYS A 1 95 ? 9.982 5.493 30.074 1.00 22.61 95 CYS A CA 1
ATOM 706 C C . CYS A 1 95 ? 8.598 4.933 30.348 1.00 21.53 95 CYS A C 1
ATOM 707 O O . CYS A 1 95 ? 8.410 3.721 30.461 1.00 20.35 95 CYS A O 1
ATOM 710 N N . THR A 1 96 ? 7.625 5.827 30.451 1.00 22.02 96 THR A N 1
ATOM 711 C CA . THR A 1 96 ? 6.252 5.424 30.712 1.00 21.92 96 THR A CA 1
ATOM 712 C C . THR A 1 96 ? 5.285 6.141 29.782 1.00 21.44 96 THR A C 1
ATOM 713 O O . THR A 1 96 ? 5.637 7.142 29.155 1.00 20.62 96 THR A O 1
ATOM 717 N N . LEU A 1 97 ? 4.072 5.604 29.692 1.00 19.77 97 LEU A N 1
ATOM 718 C CA . LEU A 1 97 ? 3.014 6.204 28.899 1.00 21.08 97 LEU A CA 1
ATOM 719 C C . LEU A 1 97 ? 2.116 6.874 29.929 1.00 21.78 97 LEU A C 1
ATOM 720 O O . LEU A 1 97 ? 1.757 6.259 30.931 1.00 21.04 97 LEU A O 1
ATOM 725 N N . ASN A 1 98 ? 1.747 8.126 29.689 1.00 22.03 98 ASN A N 1
ATOM 726 C CA . ASN A 1 98 ? 0.916 8.832 30.648 1.00 23.36 98 ASN A CA 1
ATOM 727 C C . ASN A 1 98 ? -0.246 9.606 30.046 1.00 21.96 98 ASN A C 1
ATOM 728 O O . ASN A 1 98 ? -0.078 10.326 29.062 1.00 21.67 98 ASN A O 1
ATOM 733 N N . PHE A 1 99 ? -1.422 9.445 30.651 1.00 20.98 99 PHE A N 1
ATOM 734 C CA . PHE A 1 99 ? -2.623 10.162 30.239 1.00 22.09 99 PHE A CA 1
ATOM 735 C C . PHE A 1 99 ? -3.644 10.181 31.377 1.00 22.68 99 PHE A C 1
ATOM 736 O O . PHE A 1 99 ? -4.662 10.890 31.260 1.00 25.07 99 PHE A O 1
ATOM 745 N N . PRO B 1 1 ? -3.753 7.245 33.552 1.00 25.10 1 PRO B N 1
ATOM 746 C CA . PRO B 1 1 ? -2.865 6.466 34.440 1.00 25.85 1 PRO B CA 1
ATOM 747 C C . PRO B 1 1 ? -1.440 6.495 33.902 1.00 25.46 1 PRO B C 1
ATOM 748 O O . PRO B 1 1 ? -1.191 7.038 32.826 1.00 26.19 1 PRO B O 1
ATOM 752 N N . GLN B 1 2 ? -0.510 5.925 34.664 1.00 25.21 2 GLN B N 1
ATOM 753 C CA . GLN B 1 2 ? 0.881 5.830 34.244 1.00 24.01 2 GLN B CA 1
ATOM 754 C C . GLN B 1 2 ? 1.099 4.352 33.943 1.00 23.84 2 GLN B C 1
ATOM 755 O O . GLN B 1 2 ? 0.791 3.483 34.765 1.00 24.30 2 GLN B O 1
ATOM 761 N N . ILE B 1 3 ? 1.614 4.068 32.752 1.00 21.15 3 ILE B N 1
ATOM 762 C CA . ILE B 1 3 ? 1.829 2.696 32.327 1.00 20.98 3 ILE B CA 1
ATOM 763 C C . ILE B 1 3 ? 3.303 2.434 32.031 1.00 21.18 3 ILE B C 1
ATOM 764 O O . ILE B 1 3 ? 3.895 3.096 31.185 1.00 21.63 3 ILE B O 1
ATOM 769 N N . THR B 1 4 ? 3.891 1.477 32.746 1.00 21.88 4 THR B N 1
ATOM 770 C CA . THR B 1 4 ? 5.289 1.119 32.537 1.00 22.06 4 THR B CA 1
ATOM 771 C C . THR B 1 4 ? 5.343 0.171 31.350 1.00 21.96 4 THR B C 1
ATOM 772 O O . THR B 1 4 ? 4.306 -0.309 30.876 1.00 22.79 4 THR B O 1
ATOM 776 N N . LEU B 1 5 ? 6.545 -0.132 30.887 1.00 20.08 5 LEU B N 1
ATOM 777 C CA . LEU B 1 5 ? 6.681 -0.963 29.706 1.00 21.34 5 LEU B CA 1
ATOM 778 C C . LEU B 1 5 ? 7.345 -2.324 29.866 1.00 21.24 5 LEU B C 1
ATOM 779 O O . LEU B 1 5 ? 7.947 -2.821 28.912 1.00 21.13 5 LEU B O 1
ATOM 784 N N . TRP B 1 6 ? 7.242 -2.931 31.047 1.00 22.57 6 TRP B N 1
ATOM 785 C CA . TRP B 1 6 ? 7.854 -4.244 31.263 1.00 24.85 6 TRP B CA 1
ATOM 786 C C . TRP B 1 6 ? 7.052 -5.296 30.523 1.00 25.02 6 TRP B C 1
ATOM 787 O O . TRP B 1 6 ? 7.543 -6.383 30.235 1.00 24.83 6 TRP B O 1
ATOM 798 N N . LYS B 1 7 ? 5.804 -4.960 30.223 1.00 24.95 7 LYS B N 1
ATOM 799 C CA . LYS B 1 7 ? 4.923 -5.845 29.479 1.00 24.72 7 LYS B CA 1
ATOM 800 C C . LYS B 1 7 ? 4.299 -4.988 28.387 1.00 25.39 7 LYS B C 1
ATOM 801 O O . LYS B 1 7 ? 4.400 -3.759 28.425 1.00 26.35 7 LYS B O 1
ATOM 803 N N . ARG B 1 8 ? 3.671 -5.623 27.405 1.00 25.02 8 ARG B N 1
ATOM 804 C CA . ARG B 1 8 ? 3.026 -4.872 26.338 1.00 23.17 8 ARG B CA 1
ATOM 805 C C . ARG B 1 8 ? 1.943 -3.985 26.959 1.00 22.12 8 ARG B C 1
ATOM 806 O O . ARG B 1 8 ? 1.180 -4.432 27.817 1.00 21.17 8 ARG B O 1
ATOM 814 N N . PRO B 1 9 ? 1.883 -2.705 26.549 1.00 20.36 9 PRO B N 1
ATOM 815 C CA . PRO B 1 9 ? 0.889 -1.758 27.069 1.00 20.90 9 PRO B CA 1
ATOM 816 C C . PRO B 1 9 ? -0.495 -1.956 26.446 1.00 22.21 9 PRO B C 1
ATOM 817 O O . PRO B 1 9 ? -0.967 -1.137 25.650 1.00 21.47 9 PRO B O 1
ATOM 821 N N . LEU B 1 10 ? -1.142 -3.052 26.824 1.00 22.96 10 LEU B N 1
ATOM 822 C CA . LEU B 1 10 ? -2.466 -3.386 26.312 1.00 24.99 10 LEU B CA 1
ATOM 823 C C . LEU B 1 10 ? -3.566 -2.852 27.226 1.00 24.74 10 LEU B C 1
ATOM 824 O O . LEU B 1 10 ? -3.461 -2.925 28.450 1.00 25.12 10 LEU B O 1
ATOM 829 N N . VAL B 1 11 ? -4.621 -2.306 26.632 1.00 23.84 11 VAL B N 1
ATOM 830 C CA . VAL B 1 11 ? -5.745 -1.803 27.419 1.00 21.85 11 VAL B CA 1
ATOM 831 C C . VAL B 1 11 ? -7.035 -2.206 26.720 1.00 20.91 11 VAL B C 1
ATOM 832 O O . VAL B 1 11 ? -7.017 -2.614 25.561 1.00 20.05 11 VAL B O 1
ATOM 836 N N . THR B 1 12 ? -8.151 -2.089 27.425 1.00 21.10 12 THR B N 1
ATOM 837 C CA . THR B 1 12 ? -9.440 -2.431 26.846 1.00 22.14 12 THR B CA 1
ATOM 838 C C . THR B 1 12 ? -10.018 -1.183 26.203 1.00 21.65 12 THR B C 1
ATOM 839 O O . THR B 1 12 ? -9.813 -0.070 26.691 1.00 22.80 12 THR B O 1
ATOM 843 N N . ILE B 1 13 ? -10.720 -1.366 25.092 1.00 21.77 13 ILE B N 1
ATOM 844 C CA . ILE B 1 13 ? -11.331 -0.245 24.405 1.00 21.43 13 ILE B CA 1
ATOM 845 C C . ILE B 1 13 ? -12.768 -0.616 24.063 1.00 22.52 13 ILE B C 1
ATOM 846 O O . ILE B 1 13 ? -13.130 -1.793 24.073 1.00 20.80 13 ILE B O 1
ATOM 851 N N . ARG B 1 14 ? -13.584 0.396 23.792 1.00 22.63 14 ARG B N 1
ATOM 852 C CA . ARG B 1 14 ? -14.979 0.189 23.411 1.00 24.57 14 ARG B CA 1
ATOM 853 C C . ARG B 1 14 ? -15.088 0.781 22.029 1.00 22.72 14 ARG B C 1
ATOM 854 O O . ARG B 1 14 ? -14.729 1.944 21.835 1.00 21.18 14 ARG B O 1
ATOM 862 N N . ILE B 1 15 ? -15.568 -0.008 21.073 1.00 21.94 15 ILE B N 1
ATOM 863 C CA . ILE B 1 15 ? -15.738 0.473 19.707 1.00 23.53 15 ILE B CA 1
ATOM 864 C C . ILE B 1 15 ? -16.936 -0.235 19.073 1.00 25.26 15 ILE B C 1
ATOM 865 O O . ILE B 1 15 ? -17.091 -1.453 19.198 1.00 24.30 15 ILE B O 1
ATOM 870 N N . GLY B 1 16 ? -17.795 0.538 18.415 1.00 25.09 16 GLY B N 1
ATOM 871 C CA . GLY B 1 16 ? -18.973 -0.038 17.791 1.00 26.57 16 GLY B CA 1
ATOM 872 C C . GLY B 1 16 ? -19.823 -0.788 18.802 1.00 25.68 16 GLY B C 1
ATOM 873 O O . GLY B 1 16 ? -20.579 -1.689 18.442 1.00 26.00 16 GLY B O 1
ATOM 874 N N . GLY B 1 17 ? -19.690 -0.412 20.072 1.00 25.41 17 GLY B N 1
ATOM 875 C CA . GLY B 1 17 ? -20.440 -1.056 21.135 1.00 24.42 17 GLY B CA 1
ATOM 876 C C . GLY B 1 17 ? -19.800 -2.334 21.651 1.00 26.73 17 GLY B C 1
ATOM 877 O O . GLY B 1 17 ? -20.296 -2.946 22.602 1.00 26.90 17 GLY B O 1
ATOM 878 N N . GLN B 1 18 ? -18.696 -2.744 21.034 1.00 25.89 18 GLN B N 1
ATOM 879 C CA . GLN B 1 18 ? -18.002 -3.962 21.447 1.00 26.45 18 GLN B CA 1
ATOM 880 C C . GLN B 1 18 ? -16.716 -3.661 22.221 1.00 25.38 18 GLN B C 1
ATOM 881 O O . GLN B 1 18 ? -16.114 -2.598 22.052 1.00 26.15 18 GLN B O 1
ATOM 887 N N . LEU B 1 19 ? -16.299 -4.600 23.067 1.00 24.32 19 LEU B N 1
ATOM 888 C CA . LEU B 1 19 ? -15.067 -4.449 23.844 1.00 24.07 19 LEU B CA 1
ATOM 889 C C . LEU B 1 19 ? -13.935 -5.209 23.155 1.00 26.16 19 LEU B C 1
ATOM 890 O O . LEU B 1 19 ? -14.141 -6.307 22.633 1.00 26.38 19 LEU B O 1
ATOM 895 N N . LYS B 1 20 ? -12.743 -4.624 23.155 1.00 24.28 20 LYS B N 1
ATOM 896 C CA . LYS B 1 20 ? -11.579 -5.254 22.538 1.00 24.91 20 LYS B CA 1
ATOM 897 C C . LYS B 1 20 ? -10.318 -4.851 23.284 1.00 24.49 20 LYS B C 1
ATOM 898 O O . LYS B 1 20 ? -10.303 -3.847 24.002 1.00 23.91 20 LYS B O 1
ATOM 904 N N . GLU B 1 21 ? -9.259 -5.635 23.116 1.00 22.86 21 GLU B N 1
ATOM 905 C CA . GLU B 1 21 ? -7.988 -5.316 23.751 1.00 22.45 21 GLU B CA 1
ATOM 906 C C . GLU B 1 21 ? -7.103 -4.749 22.648 1.00 21.02 21 GLU B C 1
ATOM 907 O O . GLU B 1 21 ? -7.042 -5.306 21.552 1.00 20.96 21 GLU B O 1
ATOM 913 N N . ALA B 1 22 ? -6.437 -3.635 22.930 1.00 18.86 22 ALA B N 1
ATOM 914 C CA . ALA B 1 22 ? -5.575 -2.993 21.943 1.00 19.69 22 ALA B CA 1
ATOM 915 C C . ALA B 1 22 ? -4.262 -2.555 22.572 1.00 18.51 22 ALA B C 1
ATOM 916 O O . ALA B 1 22 ? -4.171 -2.387 23.783 1.00 17.65 22 ALA B O 1
ATOM 918 N N . LEU B 1 23 ? -3.254 -2.355 21.730 1.00 18.57 23 LEU B N 1
ATOM 919 C CA . LEU B 1 23 ? -1.924 -1.959 22.185 1.00 19.69 23 LEU B CA 1
ATOM 920 C C . LEU B 1 23 ? -1.652 -0.468 21.970 1.00 18.91 23 LEU B C 1
ATOM 921 O O . LEU B 1 23 ? -1.800 0.033 20.855 1.00 20.40 23 LEU B O 1
ATOM 926 N N . LEU B 1 24 ? -1.259 0.233 23.033 1.00 18.84 24 LEU B N 1
ATOM 927 C CA . LEU B 1 24 ? -0.931 1.660 22.940 1.00 19.46 24 LEU B CA 1
ATOM 928 C C . LEU B 1 24 ? 0.417 1.691 22.225 1.00 20.00 24 LEU B C 1
ATOM 929 O O . LEU B 1 24 ? 1.448 1.359 22.807 1.00 21.61 24 LEU B O 1
ATOM 934 N N . ASN B 1 25 ? 0.399 2.102 20.960 1.00 20.43 25 ASN B N 1
ATOM 935 C CA . ASN B 1 25 ? 1.593 2.093 20.119 1.00 17.85 25 ASN B CA 1
ATOM 936 C C . ASN B 1 25 ? 2.088 3.467 19.658 1.00 17.52 25 ASN B C 1
ATOM 937 O O . ASN B 1 25 ? 1.546 4.038 18.716 1.00 14.20 25 ASN B O 1
ATOM 942 N N . THR B 1 26 ? 3.134 3.981 20.298 1.00 17.16 26 THR B N 1
ATOM 943 C CA . THR B 1 26 ? 3.670 5.289 19.920 1.00 18.00 26 THR B CA 1
ATOM 944 C C . THR B 1 26 ? 4.459 5.225 18.606 1.00 17.87 26 THR B C 1
ATOM 945 O O . THR B 1 26 ? 4.812 6.258 18.033 1.00 16.88 26 THR B O 1
ATOM 949 N N . GLY B 1 27 ? 4.710 4.010 18.124 1.00 17.24 27 GLY B N 1
ATOM 950 C CA . GLY B 1 27 ? 5.430 3.827 16.873 1.00 17.71 27 GLY B CA 1
ATOM 951 C C . GLY B 1 27 ? 4.512 3.678 15.663 1.00 18.24 27 GLY B C 1
ATOM 952 O O . GLY B 1 27 ? 4.958 3.346 14.561 1.00 17.52 27 GLY B O 1
ATOM 953 N N . ALA B 1 28 ? 3.222 3.917 15.866 1.00 16.54 28 ALA B N 1
ATOM 954 C CA . ALA B 1 28 ? 2.243 3.828 14.783 1.00 16.56 28 ALA B CA 1
ATOM 955 C C . ALA B 1 28 ? 1.583 5.191 14.559 1.00 17.33 28 ALA B C 1
ATOM 956 O O . ALA B 1 28 ? 1.083 5.807 15.503 1.00 17.89 28 ALA B O 1
ATOM 958 N N . ASP B 1 29 ? 1.589 5.674 13.321 1.00 18.53 29 ASP B N 1
ATOM 959 C CA . ASP B 1 29 ? 0.963 6.963 13.027 1.00 20.70 29 ASP B CA 1
ATOM 960 C C . ASP B 1 29 ? -0.552 6.835 13.129 1.00 19.73 29 ASP B C 1
ATOM 961 O O . ASP B 1 29 ? -1.239 7.773 13.533 1.00 20.23 29 ASP B O 1
ATOM 966 N N . ASP B 1 30 ? -1.060 5.664 12.760 1.00 20.74 30 ASP B N 1
ATOM 967 C CA . ASP B 1 30 ? -2.493 5.409 12.767 1.00 22.07 30 ASP B CA 1
ATOM 968 C C . ASP B 1 30 ? -2.915 4.237 13.637 1.00 21.43 30 ASP B C 1
ATOM 969 O O . ASP B 1 30 ? -2.090 3.500 14.178 1.00 20.51 30 ASP B O 1
ATOM 974 N N . THR B 1 31 ? -4.225 4.070 13.743 1.00 20.94 31 THR B N 1
ATOM 975 C CA . THR B 1 31 ? -4.823 3.007 14.529 1.00 18.40 31 THR B CA 1
ATOM 976 C C . THR B 1 31 ? -5.319 1.928 13.566 1.00 19.42 31 THR B C 1
ATOM 977 O O . THR B 1 31 ? -6.016 2.228 12.597 1.00 18.18 31 THR B O 1
ATOM 981 N N . VAL B 1 32 ? -4.950 0.676 13.829 1.00 19.34 32 VAL B N 1
ATOM 982 C CA . VAL B 1 32 ? -5.367 -0.436 12.977 1.00 18.96 32 VAL B CA 1
ATOM 983 C C . VAL B 1 32 ? -5.863 -1.588 13.833 1.00 17.84 32 VAL B C 1
ATOM 984 O O . VAL B 1 32 ? -5.171 -2.035 14.748 1.00 16.35 32 VAL B O 1
ATOM 988 N N . LEU B 1 33 ? -7.060 -2.071 13.521 1.00 18.18 33 LEU B N 1
ATOM 989 C CA . LEU B 1 33 ? -7.653 -3.175 14.250 1.00 17.68 33 LEU B CA 1
ATOM 990 C C . LEU B 1 33 ? -7.818 -4.381 13.341 1.00 20.16 33 LEU B C 1
ATOM 991 O O . LEU B 1 33 ? -7.905 -4.251 12.119 1.00 19.07 33 LEU B O 1
ATOM 996 N N . GLU B 1 34 ? -7.849 -5.558 13.951 1.00 21.43 34 GLU B N 1
ATOM 997 C CA . GLU B 1 34 ? -8.029 -6.796 13.221 1.00 23.68 34 GLU B CA 1
ATOM 998 C C . GLU B 1 34 ? -9.383 -6.731 12.529 1.00 25.02 34 GLU B C 1
ATOM 999 O O . GLU B 1 34 ? -10.234 -5.910 12.887 1.00 24.30 34 GLU B O 1
ATOM 1005 N N . GLU B 1 35 ? -9.575 -7.591 11.537 1.00 25.69 35 GLU B N 1
ATOM 1006 C CA . GLU B 1 35 ? -10.818 -7.625 10.782 1.00 29.49 35 GLU B CA 1
ATOM 1007 C C . GLU B 1 35 ? -12.045 -7.599 11.690 1.00 28.13 35 GLU B C 1
ATOM 1008 O O . GLU B 1 35 ? -12.126 -8.343 12.663 1.00 29.84 35 GLU B O 1
ATOM 1014 N N . MET B 1 36 ? -12.994 -6.732 11.355 1.00 27.42 36 MET B N 1
ATOM 1015 C CA . MET B 1 36 ? -14.227 -6.585 12.123 1.00 29.07 36 MET B CA 1
ATOM 1016 C C . MET B 1 36 ? -15.185 -5.695 11.328 1.00 30.00 36 MET B C 1
ATOM 1017 O O . MET B 1 36 ? -14.799 -5.087 10.327 1.00 29.89 36 MET B O 1
ATOM 1022 N N . ASN B 1 37 ? -16.432 -5.618 11.776 1.00 29.31 37 ASN B N 1
ATOM 1023 C CA . ASN B 1 37 ? -17.415 -4.774 11.116 1.00 29.14 37 ASN B CA 1
ATOM 1024 C C . ASN B 1 37 ? -17.523 -3.439 11.850 1.00 27.60 37 ASN B C 1
ATOM 1025 O O . ASN B 1 37 ? -17.483 -3.391 13.077 1.00 26.94 37 ASN B O 1
ATOM 1030 N N . LEU B 1 38 ? -17.638 -2.357 11.092 1.00 26.27 38 LEU B N 1
ATOM 1031 C CA . LEU B 1 38 ? -17.796 -1.027 11.661 1.00 26.49 38 LEU B CA 1
ATOM 1032 C C . LEU B 1 38 ? -18.833 -0.295 10.823 1.00 26.72 38 LEU B C 1
ATOM 1033 O O . LEU B 1 38 ? -18.864 -0.436 9.603 1.00 26.29 38 LEU B O 1
ATOM 1038 N N . PRO B 1 39 ? -19.710 0.482 11.471 1.00 26.94 39 PRO B N 1
ATOM 1039 C CA . PRO B 1 39 ? -20.747 1.221 10.744 1.00 27.53 39 PRO B CA 1
ATOM 1040 C C . PRO B 1 39 ? -20.202 2.319 9.838 1.00 27.99 39 PRO B C 1
ATOM 1041 O O . PRO B 1 39 ? -19.136 2.885 10.101 1.00 27.77 39 PRO B O 1
ATOM 1045 N N . GLY B 1 40 ? -20.941 2.607 8.770 1.00 26.97 40 GLY B N 1
ATOM 1046 C CA . GLY B 1 40 ? -20.546 3.661 7.851 1.00 28.18 40 GLY B CA 1
ATOM 1047 C C . GLY B 1 40 ? -19.771 3.231 6.621 1.00 27.70 40 GLY B C 1
ATOM 1048 O O . GLY B 1 40 ? -19.484 2.049 6.421 1.00 28.39 40 GLY B O 1
ATOM 1049 N N . LYS B 1 41 ? -19.425 4.211 5.795 1.00 26.39 41 LYS B N 1
ATOM 1050 C CA . LYS B 1 41 ? -18.679 3.958 4.574 1.00 28.14 41 LYS B CA 1
ATOM 1051 C C . LYS B 1 41 ? -17.185 3.902 4.866 1.00 27.99 41 LYS B C 1
ATOM 1052 O O . LYS B 1 41 ? -16.698 4.515 5.814 1.00 28.09 41 LYS B O 1
ATOM 1054 N N . TRP B 1 42 ? -16.456 3.149 4.058 1.00 27.43 42 TRP B N 1
ATOM 1055 C CA . TRP B 1 42 ? -15.017 3.060 4.245 1.00 27.46 42 TRP B CA 1
ATOM 1056 C C . TRP B 1 42 ? -14.339 3.196 2.896 1.00 26.66 42 TRP B C 1
ATOM 1057 O O . TRP B 1 42 ? -14.975 3.025 1.858 1.00 25.90 42 TRP B O 1
ATOM 1068 N N . LYS B 1 43 ? -13.052 3.519 2.917 1.00 26.59 43 LYS B N 1
ATOM 1069 C CA . LYS B 1 43 ? -12.295 3.670 1.687 1.00 27.90 43 LYS B CA 1
ATOM 1070 C C . LYS B 1 43 ? -11.067 2.771 1.727 1.00 26.66 43 LYS B C 1
ATOM 1071 O O . LYS B 1 43 ? -10.375 2.704 2.741 1.00 25.51 43 LYS B O 1
ATOM 1073 N N . PRO B 1 44 ? -10.782 2.065 0.621 1.00 27.24 44 PRO B N 1
ATOM 1074 C CA . PRO B 1 44 ? -9.618 1.175 0.557 1.00 26.45 44 PRO B CA 1
ATOM 1075 C C . PRO B 1 44 ? -8.334 1.980 0.775 1.00 27.99 44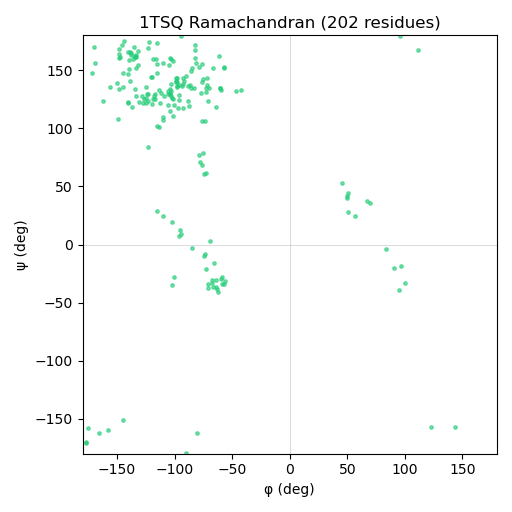 PRO B C 1
ATOM 1076 O O . PRO B 1 44 ? -8.159 3.055 0.194 1.00 28.49 44 PRO B O 1
ATOM 1080 N N . LYS B 1 45 ? -7.442 1.464 1.609 1.00 25.69 45 LYS B N 1
ATOM 1081 C CA . LYS B 1 45 ? -6.191 2.147 1.889 1.00 24.28 45 LYS B CA 1
ATOM 1082 C C . LYS B 1 45 ? -5.053 1.157 2.074 1.00 22.15 45 LYS B C 1
ATOM 1083 O O . LYS B 1 45 ? -5.251 -0.053 2.057 1.00 23.89 45 LYS B O 1
ATOM 1085 N N . MET B 1 46 ? -3.851 1.687 2.235 1.00 21.12 46 MET B N 1
ATOM 1086 C CA . MET B 1 46 ? -2.680 0.861 2.463 1.00 20.90 46 MET B CA 1
ATOM 1087 C C . MET B 1 46 ? -1.814 1.551 3.502 1.00 20.72 46 MET B C 1
ATOM 1088 O O . MET B 1 46 ? -1.779 2.778 3.562 1.00 22.33 46 MET B O 1
ATOM 1093 N N . ILE B 1 47 ? -1.138 0.761 4.330 1.00 21.25 47 ILE B N 1
ATOM 1094 C CA . ILE B 1 47 ? -0.244 1.287 5.361 1.00 21.90 47 ILE B CA 1
ATOM 1095 C C . ILE B 1 47 ? 0.926 0.332 5.495 1.00 23.20 47 ILE B C 1
ATOM 1096 O O . ILE B 1 47 ? 0.778 -0.875 5.315 1.00 23.11 47 ILE B O 1
ATOM 1101 N N . GLY B 1 48 ? 2.094 0.870 5.818 1.00 25.45 48 GLY B N 1
ATOM 1102 C CA . GLY B 1 48 ? 3.260 0.021 5.927 1.00 27.22 48 GLY B CA 1
ATOM 1103 C C . GLY B 1 48 ? 3.921 -0.022 7.284 1.00 27.52 48 GLY B C 1
ATOM 1104 O O . GLY B 1 48 ? 3.751 0.868 8.119 1.00 25.17 48 GLY B O 1
ATOM 1105 N N . GLY B 1 49 ? 4.687 -1.082 7.493 1.00 28.25 49 GLY B N 1
ATOM 1106 C CA . GLY B 1 49 ? 5.394 -1.251 8.744 1.00 31.82 49 GLY B CA 1
ATOM 1107 C C . GLY B 1 49 ? 6.730 -1.902 8.472 1.00 32.49 49 GLY B C 1
ATOM 1108 O O . GLY B 1 49 ? 7.293 -1.741 7.390 1.00 32.85 49 GLY B O 1
ATOM 1109 N N . ILE B 1 50 ? 7.238 -2.647 9.445 1.00 33.32 50 ILE B N 1
ATOM 1110 C CA . ILE B 1 50 ? 8.517 -3.312 9.281 1.00 34.19 50 ILE B CA 1
ATOM 1111 C C . ILE B 1 50 ? 8.523 -4.333 8.150 1.00 35.20 50 ILE B C 1
ATOM 1112 O O . ILE B 1 50 ? 9.488 -4.405 7.388 1.00 36.27 50 ILE B O 1
ATOM 1117 N N . GLY B 1 51 ? 7.448 -5.108 8.024 1.00 34.87 51 GLY B N 1
ATOM 1118 C CA . GLY B 1 51 ? 7.404 -6.118 6.980 1.00 35.00 51 GLY B CA 1
ATOM 1119 C C . GLY B 1 51 ? 6.936 -5.655 5.615 1.00 34.24 51 GLY B C 1
ATOM 1120 O O . GLY B 1 51 ? 6.934 -6.431 4.658 1.00 34.30 51 GLY B O 1
ATOM 1121 N N . GLY B 1 52 ? 6.544 -4.391 5.510 1.00 33.27 52 GLY B N 1
ATOM 1122 C CA . GLY B 1 52 ? 6.064 -3.878 4.239 1.00 27.64 52 GLY B CA 1
ATOM 1123 C C . GLY B 1 52 ? 4.659 -3.341 4.420 1.00 24.82 52 GLY B C 1
ATOM 1124 O O . GLY B 1 52 ? 4.266 -3.028 5.544 1.00 21.96 52 GLY B O 1
ATOM 1125 N N . PHE B 1 53 ? 3.894 -3.260 3.334 1.00 22.44 53 PHE B N 1
ATOM 1126 C CA . PHE B 1 53 ? 2.530 -2.736 3.398 1.00 22.70 53 PHE B CA 1
ATOM 1127 C C . PHE B 1 53 ? 1.424 -3.785 3.403 1.00 21.39 53 PHE B C 1
ATOM 1128 O O . PHE B 1 53 ? 1.619 -4.919 2.973 1.00 21.18 53 PHE B O 1
ATOM 1136 N N . ILE B 1 54 ? 0.263 -3.384 3.907 1.00 19.04 54 ILE B N 1
ATOM 1137 C CA . ILE B 1 54 ? -0.912 -4.241 3.928 1.00 19.19 54 ILE B CA 1
ATOM 1138 C C . ILE B 1 54 ? -2.056 -3.369 3.449 1.00 18.93 54 ILE B C 1
ATOM 1139 O O . ILE B 1 54 ? -1.948 -2.144 3.446 1.00 20.10 54 ILE B O 1
ATOM 1144 N N . LYS B 1 55 ? -3.148 -4.004 3.045 1.00 20.04 55 LYS B N 1
ATOM 1145 C CA . LYS B 1 55 ? -4.328 -3.289 2.591 1.00 20.88 55 LYS B CA 1
ATOM 1146 C C . LYS B 1 55 ? -5.314 -3.222 3.748 1.00 21.09 55 LYS B C 1
ATOM 1147 O O . LYS B 1 55 ? -5.516 -4.210 4.458 1.00 19.56 55 LYS B O 1
ATOM 1153 N N . VAL B 1 56 ? -5.915 -2.054 3.949 1.00 19.61 56 VAL B N 1
ATOM 1154 C CA . VAL B 1 56 ? -6.875 -1.886 5.035 1.00 21.22 56 VAL B CA 1
ATOM 1155 C C . VAL B 1 56 ? -8.121 -1.128 4.585 1.00 21.32 56 VAL B C 1
ATOM 1156 O O . VAL B 1 56 ? -8.167 -0.581 3.481 1.00 22.37 56 VAL B O 1
ATOM 1160 N N . ARG B 1 57 ? -9.134 -1.119 5.447 1.00 20.04 57 ARG B N 1
ATOM 1161 C CA . ARG B 1 57 ? -10.372 -0.396 5.186 1.00 22.47 57 ARG B CA 1
ATOM 1162 C C . ARG B 1 57 ? -10.285 0.812 6.095 1.00 21.59 57 ARG B C 1
ATOM 1163 O O . ARG B 1 57 ? -10.010 0.672 7.286 1.00 22.25 57 ARG B O 1
ATOM 1171 N N . GLN B 1 58 ? -10.507 1.999 5.548 1.00 20.51 58 GLN B N 1
ATOM 1172 C CA . GLN B 1 58 ? -10.420 3.200 6.365 1.00 20.43 58 GLN B CA 1
ATOM 1173 C C . GLN B 1 58 ? -11.774 3.797 6.736 1.00 21.68 58 GLN B C 1
ATOM 1174 O O . GLN B 1 58 ? -12.523 4.261 5.871 1.00 22.53 58 GLN B O 1
ATOM 1180 N N . TYR B 1 59 ? -12.078 3.775 8.030 1.00 21.08 59 TYR B N 1
ATOM 1181 C CA . TYR B 1 59 ? -13.316 4.341 8.550 1.00 23.73 59 TYR B CA 1
ATOM 1182 C C . TYR B 1 59 ? -12.959 5.651 9.241 1.00 24.64 59 TYR B C 1
ATOM 1183 O O . TYR B 1 59 ? -12.026 5.707 10.041 1.00 23.39 59 TYR B O 1
ATOM 1192 N N . ASP B 1 60 ? -13.698 6.709 8.938 1.00 25.87 60 ASP B N 1
ATOM 1193 C CA . ASP B 1 60 ? -13.416 8.000 9.547 1.00 26.96 60 ASP B CA 1
ATOM 1194 C C . ASP B 1 60 ? -14.382 8.358 10.662 1.00 26.20 60 ASP B C 1
ATOM 1195 O O . ASP B 1 60 ? -15.479 7.806 10.752 1.00 26.22 60 ASP B O 1
ATOM 1200 N N . GLN B 1 61 ? -13.944 9.281 11.513 1.00 25.89 61 GLN B N 1
ATOM 1201 C CA . GLN B 1 61 ? -14.742 9.798 12.617 1.00 25.96 61 GLN B CA 1
ATOM 1202 C C . GLN B 1 61 ? -15.461 8.704 13.406 1.00 25.10 61 GLN B C 1
ATOM 1203 O O . GLN B 1 61 ? -16.673 8.764 13.618 1.00 25.36 61 GLN B O 1
ATOM 1209 N N . ILE B 1 62 ? -14.698 7.713 13.847 1.00 23.43 62 ILE B N 1
ATOM 1210 C CA . ILE B 1 62 ? -15.234 6.592 14.611 1.00 23.06 62 ILE B CA 1
ATOM 1211 C C . ILE B 1 62 ? -14.943 6.779 16.090 1.00 22.02 62 ILE B C 1
ATOM 1212 O O . ILE B 1 62 ? -13.790 6.966 16.483 1.00 20.79 62 ILE B O 1
ATOM 1217 N N . PRO B 1 63 ? -15.984 6.740 16.937 1.00 22.43 63 PRO B N 1
ATOM 1218 C CA . PRO B 1 63 ? -15.751 6.911 18.375 1.00 19.80 63 PRO B CA 1
ATOM 1219 C C . PRO B 1 63 ? -15.081 5.678 18.983 1.00 20.93 63 PRO B C 1
ATOM 1220 O O . PRO B 1 63 ? -15.483 4.549 18.713 1.00 18.72 63 PRO B O 1
ATOM 1224 N N . VAL B 1 64 ? -14.060 5.901 19.802 1.00 21.01 64 VAL B N 1
ATOM 1225 C CA . VAL B 1 64 ? -13.354 4.808 20.456 1.00 21.18 64 VAL B CA 1
ATOM 1226 C C . VAL B 1 64 ? -13.017 5.208 21.883 1.00 22.93 64 VAL B C 1
ATOM 1227 O O . VAL B 1 64 ? -12.351 6.219 22.112 1.00 25.16 64 VAL B O 1
ATOM 1231 N N . GLU B 1 65 ? -13.495 4.431 22.848 1.00 22.18 65 GLU B N 1
ATOM 1232 C CA . GLU B 1 65 ? -13.190 4.719 24.243 1.00 24.14 65 GLU B CA 1
ATOM 1233 C C . GLU B 1 65 ? -11.949 3.904 24.583 1.00 23.28 65 GLU B C 1
ATOM 1234 O O . GLU B 1 65 ? -11.962 2.676 24.533 1.00 23.62 65 GLU B O 1
ATOM 1240 N N . ILE B 1 66 ? -10.875 4.600 24.926 1.00 22.50 66 ILE B N 1
ATOM 1241 C CA . ILE B 1 66 ? -9.603 3.963 25.222 1.00 24.11 66 ILE B CA 1
ATOM 1242 C C . ILE B 1 66 ? -9.246 4.046 26.694 1.00 24.98 66 ILE B C 1
ATOM 1243 O O . ILE B 1 66 ? -8.886 5.108 27.191 1.00 24.12 66 ILE B O 1
ATOM 1248 N N . CYS B 1 67 ? -9.342 2.919 27.386 1.00 25.67 67 CYS B N 1
ATOM 1249 C CA . CYS B 1 67 ? -9.007 2.874 28.798 1.00 27.56 67 CYS B CA 1
ATOM 1250 C C . CYS B 1 67 ? -9.713 3.997 29.564 1.00 26.91 67 CYS B C 1
ATOM 1251 O O . CYS B 1 67 ? -9.131 4.627 30.443 1.00 26.12 67 CYS B O 1
ATOM 1254 N N . GLY B 1 68 ? -10.967 4.256 29.216 1.00 26.33 68 GLY B N 1
ATOM 1255 C CA . GLY B 1 68 ? -11.712 5.293 29.911 1.00 26.49 68 GLY B CA 1
ATOM 1256 C C . GLY B 1 68 ? -11.737 6.656 29.242 1.00 26.44 68 GLY B C 1
ATOM 1257 O O . GLY B 1 68 ? -12.595 7.481 29.563 1.00 27.09 68 GLY B O 1
ATOM 1258 N N . HIS B 1 69 ? -10.810 6.907 28.321 1.00 24.83 69 HIS B N 1
ATOM 1259 C CA . HIS B 1 69 ? -10.773 8.195 27.634 1.00 24.12 69 HIS B CA 1
ATOM 1260 C C . HIS B 1 69 ? -11.427 8.135 26.264 1.00 24.55 69 HIS B C 1
ATOM 1261 O O . HIS B 1 69 ? -11.311 7.143 25.547 1.00 23.74 69 HIS B O 1
ATOM 1268 N N . LYS B 1 70 ? -12.113 9.211 25.901 1.00 23.36 70 LYS B N 1
ATOM 1269 C CA . LYS B 1 70 ? -12.817 9.257 24.634 1.00 23.25 70 LYS B CA 1
ATOM 1270 C C . LYS B 1 70 ? -12.040 9.866 23.476 1.00 23.65 70 LYS B C 1
ATOM 1271 O O . LYS B 1 70 ? -11.376 10.895 23.612 1.00 23.71 70 LYS B O 1
ATOM 1273 N N . ALA B 1 71 ? -12.141 9.210 22.329 1.00 22.44 71 ALA B N 1
ATOM 1274 C CA . ALA B 1 71 ? -11.509 9.672 21.111 1.00 22.16 71 ALA B CA 1
ATOM 1275 C C . ALA B 1 71 ? -12.515 9.425 19.996 1.00 21.70 71 ALA B C 1
ATOM 1276 O O . ALA B 1 71 ? -13.438 8.623 20.149 1.00 22.23 71 ALA B O 1
ATOM 1278 N N . ILE B 1 72 ? -12.359 10.144 18.894 1.00 20.57 72 ILE B N 1
ATOM 1279 C CA . ILE B 1 72 ? -13.224 9.980 17.733 1.00 22.41 72 ILE B CA 1
ATOM 1280 C C . ILE B 1 72 ? -12.343 10.316 16.549 1.00 21.90 72 ILE B C 1
ATOM 1281 O O . ILE B 1 72 ? -12.001 11.477 16.335 1.00 21.45 72 ILE B O 1
ATOM 1286 N N . GLY B 1 73 ? -11.969 9.302 15.782 1.00 22.02 73 GLY B N 1
ATOM 1287 C CA . GLY B 1 73 ? -11.110 9.553 14.646 1.00 21.89 73 GLY B CA 1
ATOM 1288 C C . GLY B 1 73 ? -11.037 8.405 13.668 1.00 22.49 73 GLY B C 1
ATOM 1289 O O . GLY B 1 73 ? -11.883 7.510 13.662 1.00 22.52 73 GLY B O 1
ATOM 1290 N N . THR B 1 74 ? -10.008 8.437 12.833 1.00 21.37 74 THR B N 1
ATOM 1291 C CA . THR B 1 74 ? -9.817 7.412 11.826 1.00 21.19 74 THR B CA 1
ATOM 1292 C C . THR B 1 74 ? -9.417 6.076 12.427 1.00 18.49 74 THR B C 1
ATOM 1293 O O . THR B 1 74 ? -8.553 6.003 13.302 1.00 17.92 74 THR B O 1
ATOM 1297 N N . VAL B 1 75 ? -10.063 5.021 11.953 1.00 17.95 75 VAL B N 1
ATOM 1298 C CA . VAL B 1 75 ? -9.769 3.674 12.415 1.00 17.61 75 VAL B CA 1
ATOM 1299 C C . VAL B 1 75 ? -9.589 2.802 11.184 1.00 19.70 75 VAL B C 1
ATOM 1300 O O . VAL B 1 75 ? -10.477 2.720 10.325 1.00 20.51 75 VAL B O 1
ATOM 1304 N N . LEU B 1 76 ? -8.427 2.174 11.084 1.00 20.40 76 LEU B N 1
ATOM 1305 C CA . LEU B 1 76 ? -8.142 1.306 9.955 1.00 19.24 76 LEU B CA 1
ATOM 1306 C C . LEU B 1 76 ? -8.385 -0.132 10.392 1.00 20.24 76 LEU B C 1
ATOM 1307 O O . LEU B 1 76 ? -8.062 -0.516 11.520 1.00 19.34 76 LEU B O 1
ATOM 1312 N N . VAL B 1 77 ? -8.968 -0.923 9.500 1.00 18.32 77 VAL B N 1
ATOM 1313 C CA . VAL B 1 77 ? -9.240 -2.318 9.798 1.00 21.03 77 VAL B CA 1
ATOM 1314 C C . VAL B 1 77 ? -8.605 -3.201 8.741 1.00 19.55 77 VAL B C 1
ATOM 1315 O O . VAL B 1 77 ? -8.835 -3.022 7.549 1.00 20.29 77 VAL B O 1
ATOM 1319 N N . GLY B 1 78 ? -7.801 -4.157 9.184 1.00 21.67 78 GLY B N 1
ATOM 1320 C CA . GLY B 1 78 ? -7.145 -5.048 8.248 1.00 23.40 78 GLY B CA 1
ATOM 1321 C C . GLY B 1 78 ? -6.328 -6.114 8.940 1.00 24.36 78 GLY B C 1
ATOM 1322 O O . GLY B 1 78 ? -6.425 -6.269 10.161 1.00 24.24 78 GLY B O 1
ATOM 1323 N N . PRO B 1 79 ? -5.516 -6.872 8.181 1.00 25.26 79 PRO B N 1
ATOM 1324 C CA . PRO B 1 79 ? -4.660 -7.945 8.695 1.00 26.63 79 PRO B CA 1
ATOM 1325 C C . PRO B 1 79 ? -3.442 -7.449 9.475 1.00 28.02 79 PRO B C 1
ATOM 1326 O O . PRO B 1 79 ? -2.296 -7.689 9.089 1.00 28.07 79 PRO B O 1
ATOM 1330 N N . THR B 1 80 ? -3.699 -6.752 10.571 1.00 28.91 80 THR B N 1
ATOM 1331 C CA . THR B 1 80 ? -2.628 -6.246 11.417 1.00 28.98 80 THR B CA 1
ATOM 1332 C C . THR B 1 80 ? -2.273 -7.373 12.368 1.00 28.90 80 THR B C 1
ATOM 1333 O O . THR B 1 80 ? -3.122 -8.186 12.713 1.00 29.94 80 THR B O 1
ATOM 1337 N N . PRO B 1 81 ? -1.009 -7.449 12.796 1.00 29.71 81 PRO B N 1
ATOM 1338 C CA . PRO B 1 81 ? -0.652 -8.528 13.720 1.00 27.90 81 PRO B CA 1
ATOM 1339 C C . PRO B 1 81 ? -1.337 -8.414 15.086 1.00 27.45 81 PRO B C 1
ATOM 1340 O O . PRO B 1 81 ? -1.384 -9.387 15.843 1.00 26.03 81 PRO B O 1
ATOM 1344 N N . ALA B 1 82 ? -1.878 -7.234 15.391 1.00 24.30 82 ALA B N 1
ATOM 1345 C CA . ALA B 1 82 ? -2.556 -7.001 16.668 1.00 23.95 82 ALA B CA 1
ATOM 1346 C C . ALA B 1 82 ? -3.316 -5.678 16.657 1.00 21.11 82 ALA B C 1
ATOM 1347 O O . ALA B 1 82 ? -2.979 -4.784 15.887 1.00 23.04 82 ALA B O 1
ATOM 1349 N N . ASN B 1 83 ? -4.332 -5.552 17.509 1.00 19.35 83 ASN B N 1
ATOM 1350 C CA . ASN B 1 83 ? -5.097 -4.302 17.585 1.00 20.30 83 ASN B CA 1
ATOM 1351 C C . ASN B 1 83 ? -4.159 -3.204 18.065 1.00 19.37 83 ASN B C 1
ATOM 1352 O O . ASN B 1 83 ? -3.620 -3.271 19.171 1.00 17.92 83 ASN B O 1
ATOM 1357 N N . ILE B 1 84 ? -3.970 -2.195 17.225 1.00 20.44 84 ILE B N 1
ATOM 1358 C CA . ILE B 1 84 ? -3.069 -1.098 17.535 1.00 19.35 84 ILE B CA 1
ATOM 1359 C C . ILE B 1 84 ? -3.741 0.260 17.652 1.00 18.02 84 ILE B C 1
ATOM 1360 O O . ILE B 1 84 ? -4.502 0.659 16.775 1.00 17.03 84 ILE B O 1
ATOM 1365 N N . ILE B 1 85 ? -3.454 0.961 18.745 1.00 18.57 85 ILE B N 1
ATOM 1366 C CA . ILE B 1 85 ? -3.968 2.311 18.954 1.00 18.14 85 ILE B CA 1
ATOM 1367 C C . ILE B 1 85 ? -2.800 3.229 18.604 1.00 18.66 85 ILE B C 1
ATOM 1368 O O . ILE B 1 85 ? -1.794 3.272 19.320 1.00 18.16 85 ILE B O 1
ATOM 1373 N N . GLY B 1 86 ? -2.931 3.951 17.497 1.00 19.04 86 GLY B N 1
ATOM 1374 C CA . GLY B 1 86 ? -1.868 4.834 17.051 1.00 18.59 86 GLY B CA 1
ATOM 1375 C C . GLY B 1 86 ? -1.923 6.254 17.577 1.00 17.50 86 GLY B C 1
ATOM 1376 O O . GLY B 1 86 ? -2.819 6.622 18.341 1.00 16.50 86 GLY B O 1
ATOM 1377 N N . ARG B 1 87 ? -0.957 7.058 17.153 1.00 16.80 87 ARG B N 1
ATOM 1378 C CA . ARG B 1 87 ? -0.867 8.449 17.589 1.00 16.75 87 ARG B CA 1
ATOM 1379 C C . ARG B 1 87 ? -2.081 9.295 17.238 1.00 16.41 87 ARG B C 1
ATOM 1380 O O . ARG B 1 87 ? -2.390 10.247 17.949 1.00 18.67 87 ARG B O 1
ATOM 1388 N N . ASN B 1 88 ? -2.774 8.969 16.151 1.00 16.40 88 ASN B N 1
ATOM 1389 C CA . ASN B 1 88 ? -3.941 9.764 15.790 1.00 16.87 88 ASN B CA 1
ATOM 1390 C C . ASN B 1 88 ? -4.962 9.784 16.937 1.00 16.54 88 ASN B C 1
ATOM 1391 O O . ASN B 1 88 ? -5.635 10.792 17.153 1.00 18.90 88 ASN B O 1
ATOM 1396 N N . LEU B 1 89 ? -5.066 8.687 17.683 1.00 16.15 89 LEU B N 1
ATOM 1397 C CA . LEU B 1 89 ? -6.005 8.624 18.808 1.00 16.37 89 LEU B CA 1
ATOM 1398 C C . LEU B 1 89 ? -5.303 8.840 20.146 1.00 17.09 89 LEU B C 1
ATOM 1399 O O . LEU B 1 89 ? -5.911 9.310 21.107 1.00 17.17 89 LEU B O 1
ATOM 1404 N N . LEU B 1 90 ? -4.021 8.492 20.215 1.00 19.51 90 LEU B N 1
ATOM 1405 C CA . LEU B 1 90 ? -3.276 8.660 21.457 1.00 18.18 90 LEU B CA 1
ATOM 1406 C C . LEU B 1 90 ? -3.187 10.133 21.814 1.00 19.19 90 LEU B C 1
ATOM 1407 O O . LEU B 1 90 ? -3.233 10.495 22.985 1.00 20.22 90 LEU B O 1
ATOM 1412 N N . THR B 1 91 ? -3.053 10.981 20.800 1.00 18.05 91 THR B N 1
ATOM 1413 C CA . THR B 1 91 ? -2.963 12.413 21.031 1.00 18.90 91 THR B CA 1
ATOM 1414 C C . THR B 1 91 ? -4.279 12.951 21.579 1.00 20.56 91 THR B C 1
ATOM 1415 O O . THR B 1 91 ? -4.287 13.844 22.421 1.00 20.65 91 THR B O 1
ATOM 1419 N N . GLN B 1 92 ? -5.390 12.396 21.102 1.00 21.25 92 GLN B N 1
ATOM 1420 C CA . GLN B 1 92 ? -6.714 12.823 21.540 1.00 21.78 92 GLN B CA 1
ATOM 1421 C C . GLN B 1 92 ? -6.991 12.567 23.015 1.00 21.47 92 GLN B C 1
ATOM 1422 O O . GLN B 1 92 ? -7.747 13.311 23.642 1.00 19.53 92 GLN B O 1
ATOM 1428 N N . ILE B 1 93 ? -6.392 11.520 23.574 1.00 20.87 93 ILE B N 1
ATOM 1429 C CA . ILE B 1 93 ? -6.617 11.230 24.981 1.00 21.34 93 ILE B CA 1
ATOM 1430 C C . ILE B 1 93 ? -5.518 11.836 25.845 1.00 22.43 93 ILE B C 1
ATOM 1431 O O . ILE B 1 93 ? -5.410 11.527 27.028 1.00 22.34 93 ILE B O 1
ATOM 1436 N N . GLY B 1 94 ? -4.713 12.709 25.242 1.00 22.74 94 GLY B N 1
ATOM 1437 C CA . GLY B 1 94 ? -3.633 13.367 25.966 1.00 24.00 94 GLY B CA 1
ATOM 1438 C C . GLY B 1 94 ? -2.511 12.448 26.416 1.00 24.59 94 GLY B C 1
ATOM 1439 O O . GLY B 1 94 ? -1.950 12.622 27.502 1.00 24.82 94 GLY B O 1
ATOM 1440 N N . CYS B 1 95 ? -2.168 11.473 25.580 1.00 24.21 95 CYS B N 1
ATOM 1441 C CA . CYS B 1 95 ? -1.109 10.526 25.915 1.00 24.21 95 CYS B CA 1
ATOM 1442 C C . CYS B 1 95 ? 0.285 11.032 25.541 1.00 23.28 95 CYS B C 1
ATOM 1443 O O . CYS B 1 95 ? 0.484 11.562 24.448 1.00 26.36 95 CYS B O 1
ATOM 1446 N N . THR B 1 96 ? 1.241 10.884 26.457 1.00 22.54 96 THR B N 1
ATOM 1447 C CA . THR B 1 96 ? 2.622 11.299 26.205 1.00 22.12 96 THR B CA 1
ATOM 1448 C C . THR B 1 96 ? 3.612 10.260 26.724 1.00 21.69 96 THR B C 1
ATOM 1449 O O . THR B 1 96 ? 3.266 9.399 27.534 1.00 19.38 96 THR B O 1
ATOM 1453 N N . LEU B 1 97 ? 4.844 10.356 26.239 1.00 18.41 97 LEU B N 1
ATOM 1454 C CA . LEU B 1 97 ? 5.920 9.487 26.684 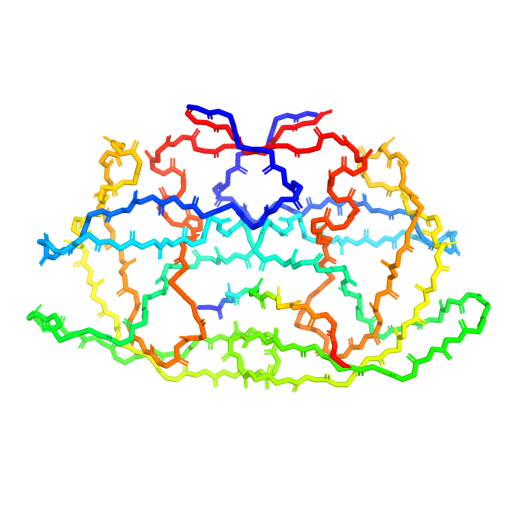1.00 19.54 97 LEU B CA 1
ATOM 1455 C C . LEU B 1 97 ? 6.657 10.315 27.728 1.00 20.70 97 LEU B C 1
ATOM 1456 O O . LEU B 1 97 ? 6.788 11.523 27.571 1.00 21.67 97 LEU B O 1
ATOM 1461 N N . ASN B 1 98 ? 7.135 9.672 28.788 1.00 21.96 98 ASN B N 1
ATOM 1462 C CA . ASN B 1 98 ? 7.824 10.389 29.852 1.00 22.61 98 ASN B CA 1
ATOM 1463 C C . ASN B 1 98 ? 8.952 9.585 30.469 1.00 22.88 98 ASN B C 1
ATOM 1464 O O . ASN B 1 98 ? 8.794 8.398 30.753 1.00 24.73 98 ASN B O 1
ATOM 1469 N N . PHE B 1 99 ? 10.088 10.237 30.673 1.00 23.39 99 PHE B N 1
ATOM 1470 C CA . PHE B 1 99 ? 11.236 9.601 31.308 1.00 26.36 99 PHE B CA 1
ATOM 1471 C C . PHE B 1 99 ? 12.244 10.656 31.746 1.00 26.59 99 PHE B C 1
ATOM 1472 O O . PHE B 1 99 ? 11.912 11.857 31.644 1.00 27.25 99 PHE B O 1
ATOM 1481 N N . ARG C 2 1 ? 10.643 -10.676 18.117 1.00 47.15 2 ARG P N 1
ATOM 1482 C CA . ARG C 2 1 ? 9.218 -11.063 18.299 1.00 46.12 2 ARG P CA 1
ATOM 1483 C C . ARG C 2 1 ? 8.325 -10.165 17.450 1.00 46.08 2 ARG P C 1
ATOM 1484 O O . ARG C 2 1 ? 8.181 -10.384 16.247 1.00 45.46 2 ARG P O 1
ATOM 1486 N N . GLN C 2 2 ? 7.740 -9.146 18.079 1.00 44.42 3 GLN P N 1
ATOM 1487 C CA . GLN C 2 2 ? 6.855 -8.221 17.380 1.00 41.94 3 GLN P CA 1
ATOM 1488 C C . GLN C 2 2 ? 7.278 -6.759 17.529 1.00 40.13 3 GLN P C 1
ATOM 1489 O O . GLN C 2 2 ? 7.378 -6.235 18.639 1.00 38.79 3 GLN P O 1
ATOM 1491 N N . VAL C 2 3 ? 7.526 -6.112 16.396 1.00 37.90 4 VAL P N 1
ATOM 1492 C CA . VAL C 2 3 ? 7.920 -4.710 16.369 1.00 37.71 4 VAL P CA 1
ATOM 1493 C C . VAL C 2 3 ? 6.899 -3.995 15.503 1.00 37.07 4 VAL P C 1
ATOM 1494 O O . VAL C 2 3 ? 7.116 -3.777 14.309 1.00 37.11 4 VAL P O 1
ATOM 1498 N N . ASN C 2 4 ? 5.784 -3.624 16.119 1.00 34.77 5 ASN P N 1
ATOM 1499 C CA . ASN C 2 4 ? 4.706 -2.980 15.397 1.00 34.97 5 ASN P CA 1
ATOM 1500 C C . ASN C 2 4 ? 4.875 -1.496 15.079 1.00 35.01 5 ASN P C 1
ATOM 1501 O O . ASN C 2 4 ? 4.291 -0.636 15.732 1.00 38.46 5 ASN P O 1
ATOM 1506 N N . PHE C 2 5 ? 5.689 -1.202 14.073 1.00 33.37 6 PHE P N 1
ATOM 1507 C CA . PHE C 2 5 ? 5.889 0.169 13.635 1.00 32.21 6 PHE P CA 1
ATOM 1508 C C . PHE C 2 5 ? 4.864 0.359 12.526 1.00 32.18 6 PHE P C 1
ATOM 1509 O O . PHE C 2 5 ? 4.592 -0.567 11.765 1.00 31.96 6 PHE P O 1
ATOM 1517 N N . LEU C 2 6 ? 4.286 1.549 12.439 1.00 33.14 7 LEU P N 1
ATOM 1518 C CA . LEU C 2 6 ? 3.275 1.815 11.424 1.00 33.79 7 LEU P CA 1
ATOM 1519 C C . LEU C 2 6 ? 3.446 3.213 10.840 1.00 33.24 7 LEU P C 1
ATOM 1520 O O . LEU C 2 6 ? 3.435 4.205 11.569 1.00 31.18 7 LEU P O 1
ATOM 1525 N N . GLY C 2 7 ? 3.613 3.277 9.524 1.00 34.10 8 GLY P N 1
ATOM 1526 C CA . GLY C 2 7 ? 3.795 4.550 8.854 1.00 37.19 8 GLY P CA 1
ATOM 1527 C C . GLY C 2 7 ? 2.484 5.270 8.610 1.00 39.03 8 GLY P C 1
ATOM 1528 O O . GLY C 2 7 ? 1.471 4.955 9.229 1.00 38.75 8 GLY P O 1
ATOM 1529 N N . LYS C 2 8 ? 2.505 6.242 7.704 1.00 40.89 9 LYS P N 1
ATOM 1530 C CA . LYS C 2 8 ? 1.311 7.013 7.382 1.00 42.67 9 LYS P CA 1
ATOM 1531 C C . LYS C 2 8 ? 0.427 6.248 6.402 1.00 43.07 9 LYS P C 1
ATOM 1532 O O . LYS C 2 8 ? 0.903 5.379 5.675 1.00 42.76 9 LYS P O 1
ATOM 1534 N N . ILE C 2 9 ? -0.864 6.566 6.394 1.00 44.00 10 ILE P N 1
ATOM 1535 C CA . ILE C 2 9 ? -1.793 5.911 5.484 1.00 45.87 10 ILE P CA 1
ATOM 1536 C C . ILE C 2 9 ? -1.267 6.137 4.074 1.00 47.30 10 ILE P C 1
ATOM 1537 O O . ILE C 2 9 ? -0.577 7.127 3.809 1.00 47.58 10 ILE P O 1
ATOM 1539 N N . ASN C 2 10 ? -1.580 5.215 3.171 1.00 48.57 11 ASN P N 1
ATOM 1540 C CA . ASN C 2 10 ? -1.126 5.336 1.790 1.00 48.78 11 ASN P CA 1
ATOM 1541 C C . ASN C 2 10 ? -2.249 5.011 0.808 1.00 49.36 11 ASN P C 1
ATOM 1542 O O . ASN C 2 10 ? -3.044 4.096 1.119 1.00 48.97 11 ASN P O 1
#

InterPro domains:
  IPR000071 Immunodeficiency lentiviral matrix, N-terminal [PF00540] (2-134)
  IPR000071 Immunodeficiency lentiviral matrix, N-terminal [PR00234] (4-20)
  IPR000071 Immunodeficiency lentiviral matrix, N-terminal [PR00234] (22-40)
  IPR000071 Immunodeficiency lentiviral matrix, N-terminal [PR00234] (42-57)
  IPR000071 Immunodeficiency lentiviral matrix, N-terminal [PR00234] (70-89)
  IPR000071 Immunodeficiency lentiviral matrix, N-terminal [PR00234] (89-102)
  IPR000477 Reverse transcriptase domain [PF00078] (652-823)
  IPR000477 Reverse transcriptase domain [PS50878] (633-823)
  IPR001037 Integrase, C-terminal, retroviral [PF00552] (1374-1417)
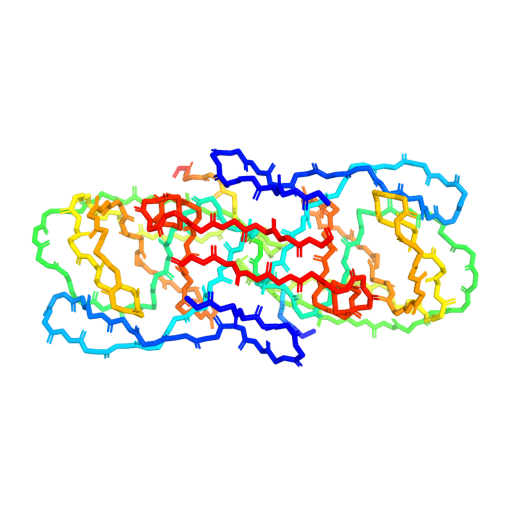  IPR001037 Integrase, C-terminal, retroviral [PS51027] (1372-1419)
  IPR001584 Integrase, catalytic core [PF00665] (1206-1294)
  IPR001584 Integrase, catalytic core [PS50994] (1203-1353)
  IPR001878 Zinc finger, CCHC-type [PF00098] (393-408)
  IPR001878 Zinc finger, CCHC-type [PF00098] (414-430)
  IPR001878 Zinc finger, CCHC-type [PS50158] (393-408)
  IPR001878 Zinc finger, CCHC-type [PS50158] (415-430)
  IPR001878 Zinc finger, CCHC-type [SM00343] (393-409)
  IPR001878 Zinc finger, CCHC-type [SM00343] (414-430)
  IPR001969 Aspartic peptidase, active site [PS00141] (512-523)
  IPR001995 Peptidase A2A, retrovirus, catalytic [PS50175] (510-579)

Sequence (208 aa):
PQITLWKRPLVTIRIGGQLKEALLNTGADDTVLEEMNLPGKWKPKMIGGIGGFIKVRQYDQIPVEICGHKAIGTVLVGPTPANIIGRNLLTQIGCTLNFPQITLWKRPLVTIRIGGQLKEALLNTGADDTVLEEMNLPGKWKPKMIGGIGGFIKVRQYDQIPVEICGHKAIGTVLVGPTPANIIGRNLLTQIGCTLNFRQVNFLGKIN

Foldseek 3Di:
DDDDVPDFQWFWKAWPRDIDIAGEDAPAAAWEAEADDHDDDWDWDWDADPPGIWIWTKDFQTWMQTNNRTDTTIYTYGHDPGGYHYPVTCVVRVHDDDD/DDDDVPDFQWFWKAFQNDIDIEGEDAPAQAWEAEDDDHDDAWDWDWDADDVGIDIWTKDAQTWMQTNNAIFTTIYTYYPDVHGYHYPVGCVVRVHDDDD/DDDDDDDDDD

Radius of gyration: 16.65 Å; Cα contacts (8 Å, |Δi|>4): 610; chains: 3; bounding box: 52×30×34 Å